Protein AF-X0S8J5-F1 (afdb_monomer)

Nearest PDB structures (foldseek):
  3bwl-assembly2_D  TM=7.853E-01  e=7.896E-09  Haloarcula marismortui ATCC 43049
  3bwl-assembly2_C  TM=7.963E-01  e=1.050E-08  Haloarcula marismortui ATCC 43049
  2r78-assembly1_A  TM=8.422E-01  e=8.681E-08  Geobacter sulfurreducens PCA
  3mjq-assembly1_B  TM=8.431E-01  e=4.292E-07  Desulfitobacterium hafniense Y51
  7vnh-assembly1_A  TM=8.519E-01  e=2.122E-06  Drosophila melanogaster

Sequence (336 aa):
AIEEVKGISKQLHKINMLIIEDNQTVLGSSLDLPKEKLTFPKLTKGKSDIITREFRGDPVRIDYQYFPFWNWHIVSFISEKAYMAPIQLAKKIVYSGTFGVLIFVLFTLFLVFNFFVNLPLKRVIRATEGVAEGKFSKVDVRRKDEIGQLVHSFNSMVDSLNKKNVEVTNLIEAIRVSEAQYRGIFDSATDSFLIFDFDGNIVEVNPQACKMYGYPYEELLKLSGKEIVDPDYHHLFEQFKRDVQTTGEFHAESVNVRKDGATFNTEVKGNKFDYKGKPHLLAVIRDTTDRKRAEEEKEKLQAQLQRAQKMEVIGTLAGGVAHDLNNILSGLVSYP

Structure (mmCIF, N/CA/C/O backbone):
data_AF-X0S8J5-F1
#
_entry.id   AF-X0S8J5-F1
#
loop_
_atom_site.group_PDB
_atom_site.id
_atom_site.type_symbol
_atom_site.label_atom_id
_atom_site.label_alt_id
_atom_site.label_comp_id
_atom_site.label_asym_id
_atom_site.label_entity_id
_atom_site.label_seq_id
_atom_site.pdbx_PDB_ins_code
_atom_site.Cartn_x
_atom_site.Cartn_y
_atom_site.Cartn_z
_atom_site.occupancy
_atom_site.B_iso_or_equiv
_atom_site.auth_seq_id
_atom_site.auth_comp_id
_atom_site.auth_asym_id
_atom_site.auth_atom_id
_atom_site.pdbx_PDB_model_num
ATOM 1 N N . ALA A 1 1 ? 55.960 19.546 -95.229 1.00 73.81 1 ALA A N 1
ATOM 2 C CA . ALA A 1 1 ? 55.922 20.593 -94.185 1.00 73.81 1 ALA A CA 1
ATOM 3 C C . ALA A 1 1 ? 54.497 21.083 -93.879 1.00 73.81 1 ALA A C 1
ATOM 5 O O . ALA A 1 1 ? 53.863 20.472 -93.033 1.00 73.81 1 ALA A O 1
ATOM 6 N N . ILE A 1 2 ? 53.944 22.114 -94.547 1.00 77.44 2 ILE A N 1
ATOM 7 C CA . ILE A 1 2 ? 52.600 22.659 -94.210 1.00 77.44 2 ILE A CA 1
ATOM 8 C C . ILE A 1 2 ? 51.500 21.584 -94.277 1.00 77.44 2 ILE A C 1
ATOM 10 O O . ILE A 1 2 ? 50.723 21.444 -93.336 1.00 77.44 2 ILE A O 1
ATOM 14 N N . GLU A 1 3 ? 51.456 20.790 -95.351 1.00 78.81 3 GLU A N 1
ATOM 15 C CA . GLU A 1 3 ? 50.465 19.711 -95.506 1.00 78.81 3 GLU A CA 1
ATOM 16 C C . GLU A 1 3 ? 50.652 18.561 -94.501 1.00 78.81 3 GLU A C 1
ATOM 18 O O . GLU A 1 3 ? 49.672 17.978 -94.048 1.00 78.81 3 GLU A O 1
ATOM 23 N N . GLU A 1 4 ? 51.884 18.277 -94.069 1.00 79.06 4 GLU A N 1
ATOM 24 C CA . GLU A 1 4 ? 52.148 17.274 -93.023 1.00 79.06 4 GLU A CA 1
ATOM 25 C C . GLU A 1 4 ? 51.672 17.762 -91.652 1.00 79.06 4 GLU A C 1
ATOM 27 O O . GLU A 1 4 ? 51.009 17.018 -90.936 1.00 79.06 4 GLU A O 1
ATOM 32 N N . VAL A 1 5 ? 51.926 19.031 -91.307 1.00 73.94 5 VAL A N 1
ATOM 33 C CA . VAL A 1 5 ? 51.420 19.650 -90.068 1.00 73.94 5 VAL A CA 1
ATOM 34 C C . VAL A 1 5 ? 49.885 19.688 -90.069 1.00 73.94 5 VAL A C 1
ATOM 36 O O . VAL A 1 5 ? 49.258 19.357 -89.061 1.00 73.94 5 VAL A O 1
ATOM 39 N N . LYS A 1 6 ? 49.253 19.999 -91.212 1.00 71.38 6 LYS A N 1
ATOM 40 C CA . LYS A 1 6 ? 47.793 19.873 -91.377 1.00 71.38 6 LYS A CA 1
ATOM 41 C C . LYS A 1 6 ? 47.321 18.423 -91.214 1.00 71.38 6 LYS A C 1
ATOM 43 O O . LYS A 1 6 ? 46.288 18.191 -90.587 1.00 71.38 6 LYS A O 1
ATOM 48 N N . GLY A 1 7 ? 48.063 17.455 -91.753 1.00 76.00 7 GLY A N 1
ATOM 49 C CA . GLY A 1 7 ? 47.795 16.022 -91.606 1.00 76.00 7 GLY A CA 1
ATOM 50 C C . GLY A 1 7 ? 47.819 15.562 -90.147 1.00 76.00 7 GLY A C 1
ATOM 51 O O . GLY A 1 7 ? 46.896 14.875 -89.714 1.00 76.00 7 GLY A O 1
ATOM 52 N N . ILE A 1 8 ? 48.806 16.016 -89.368 1.00 78.00 8 ILE A N 1
ATOM 53 C CA . ILE A 1 8 ? 48.912 15.748 -87.924 1.00 78.00 8 ILE A CA 1
ATOM 54 C C . ILE A 1 8 ? 47.721 16.352 -87.171 1.00 78.00 8 ILE A C 1
ATOM 56 O O . ILE A 1 8 ? 47.107 15.683 -86.342 1.00 78.00 8 ILE A O 1
ATOM 60 N N . SER A 1 9 ? 47.325 17.587 -87.490 1.00 68.88 9 SER A N 1
ATOM 61 C CA . SER A 1 9 ? 46.173 18.209 -86.829 1.00 68.88 9 SER A CA 1
ATOM 62 C C . SER A 1 9 ? 44.857 17.474 -87.104 1.00 68.88 9 SER A C 1
ATOM 64 O O . SER A 1 9 ? 44.010 17.419 -86.218 1.00 68.88 9 SER A O 1
ATOM 66 N N . LYS A 1 10 ? 44.686 16.863 -88.286 1.00 71.88 10 LYS A N 1
ATOM 67 C CA . LYS A 1 10 ? 43.503 16.037 -88.597 1.00 71.88 10 LYS A CA 1
ATOM 68 C C . LYS A 1 10 ? 43.422 14.763 -87.751 1.00 71.88 10 LYS A C 1
ATOM 70 O O . LYS A 1 10 ? 42.321 14.268 -87.523 1.00 71.88 10 LYS A O 1
ATOM 75 N N . GLN A 1 11 ? 44.556 14.245 -87.275 1.00 77.19 11 GLN A N 1
ATOM 76 C CA . GLN A 1 11 ? 44.599 13.093 -86.365 1.00 77.19 11 GLN A CA 1
ATOM 77 C C . GLN A 1 11 ? 44.241 13.479 -84.917 1.00 77.19 11 GLN A C 1
ATOM 79 O O . GLN A 1 11 ? 43.854 12.623 -84.123 1.00 77.19 11 GLN A O 1
ATOM 84 N N . LEU A 1 12 ? 44.327 14.766 -84.561 1.00 78.12 12 LEU A N 1
ATOM 85 C CA . LEU A 1 12 ? 44.072 15.278 -83.214 1.00 78.12 12 LEU A CA 1
ATOM 86 C C . LEU A 1 12 ? 42.693 15.952 -83.126 1.00 78.12 12 LEU A C 1
ATOM 88 O O . LEU A 1 12 ? 42.569 17.170 -83.156 1.00 78.12 12 LEU A O 1
ATOM 92 N N . HIS A 1 13 ? 41.638 15.158 -82.929 1.00 70.31 13 HIS A N 1
ATOM 93 C CA . HIS A 1 13 ? 40.227 15.587 -82.999 1.00 70.31 13 HIS A CA 1
ATOM 94 C C . HIS A 1 13 ? 39.784 16.758 -82.092 1.00 70.31 13 HIS A C 1
ATOM 96 O O . HIS A 1 13 ? 38.680 17.271 -82.265 1.00 70.31 13 HIS A O 1
ATOM 102 N N . LYS A 1 14 ? 40.584 17.160 -81.096 1.00 78.25 14 LYS A N 1
ATOM 103 C CA . LYS A 1 14 ? 40.253 1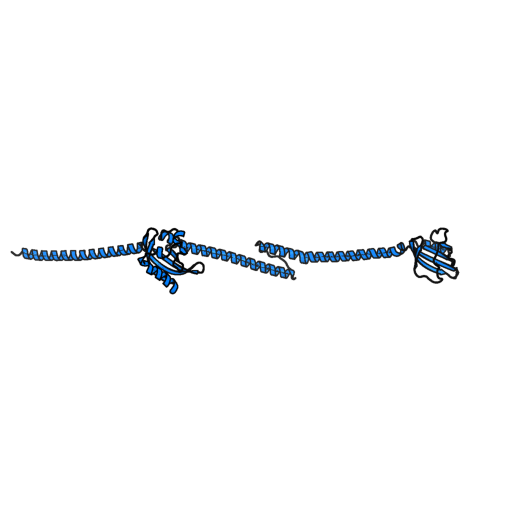8.246 -80.150 1.00 78.25 14 LYS A CA 1
ATOM 104 C C . LYS A 1 14 ? 41.281 19.380 -80.124 1.00 78.25 14 LYS A C 1
ATOM 106 O O . LYS A 1 14 ? 41.067 20.348 -79.399 1.00 78.25 14 LYS A O 1
ATOM 111 N N . ILE A 1 15 ? 42.379 19.253 -80.872 1.00 82.75 15 ILE A N 1
ATOM 112 C CA . ILE A 1 15 ? 43.461 20.240 -80.913 1.00 82.75 15 ILE A CA 1
ATOM 113 C C . ILE A 1 15 ? 43.523 20.796 -82.326 1.00 82.75 15 ILE A C 1
ATOM 115 O O . ILE A 1 15 ? 43.823 20.081 -83.279 1.00 82.75 15 ILE A O 1
ATOM 119 N N . ASN A 1 16 ? 43.268 22.090 -82.440 1.00 83.38 16 ASN A N 1
ATOM 120 C CA . ASN A 1 16 ? 43.393 22.801 -83.697 1.00 83.38 16 ASN A CA 1
ATOM 121 C C . ASN A 1 16 ? 44.798 23.388 -83.799 1.00 83.38 16 ASN A C 1
ATOM 123 O O . ASN A 1 16 ? 45.323 23.923 -82.826 1.00 83.38 16 ASN A O 1
ATOM 127 N N . MET A 1 17 ? 45.399 23.305 -84.979 1.00 84.31 17 MET A N 1
ATOM 128 C CA . MET A 1 17 ? 46.687 23.913 -85.294 1.00 84.31 17 MET A CA 1
ATOM 129 C C . MET A 1 17 ? 46.569 25.027 -86.340 1.00 84.31 17 MET A C 1
ATOM 131 O O . MET A 1 17 ? 45.741 24.962 -87.257 1.00 84.31 17 MET A O 1
ATOM 135 N N . LEU A 1 18 ? 47.436 26.026 -86.200 1.00 83.06 18 LEU A N 1
ATOM 136 C CA . LEU A 1 18 ? 47.674 27.139 -87.114 1.00 83.06 18 LEU A CA 1
ATOM 137 C C . LEU A 1 18 ? 49.175 27.261 -87.367 1.00 83.06 18 LEU A C 1
ATOM 139 O O . LEU A 1 18 ? 49.975 27.107 -86.449 1.00 83.06 18 LEU A O 1
ATOM 143 N N . ILE A 1 19 ? 49.547 27.577 -88.600 1.00 83.88 19 ILE A N 1
ATOM 144 C CA . ILE A 1 19 ? 50.908 27.954 -88.979 1.00 83.88 19 ILE A CA 1
ATOM 145 C C . ILE A 1 19 ? 50.860 29.424 -89.368 1.00 83.88 19 ILE A C 1
ATOM 147 O O . ILE A 1 19 ? 50.084 29.798 -90.251 1.00 83.88 19 ILE A O 1
ATOM 151 N N . ILE A 1 20 ? 51.654 30.246 -88.694 1.00 83.19 20 ILE A N 1
ATOM 152 C CA . ILE A 1 20 ? 51.638 31.703 -88.824 1.00 83.19 20 ILE A CA 1
ATOM 153 C C . ILE A 1 20 ? 53.073 32.191 -89.061 1.00 83.19 20 ILE A C 1
ATOM 155 O O . ILE A 1 20 ? 54.001 31.634 -88.490 1.00 83.19 20 ILE A O 1
ATOM 159 N N . GLU A 1 21 ? 53.280 33.207 -89.891 1.00 81.38 21 GLU A N 1
ATOM 160 C CA . GLU A 1 21 ? 54.574 33.904 -90.001 1.00 81.38 21 GLU A CA 1
ATOM 161 C C . GLU A 1 21 ? 54.730 35.015 -88.949 1.00 81.38 21 GLU A C 1
ATOM 163 O O . GLU A 1 21 ? 53.753 35.489 -88.371 1.00 81.38 21 GLU A O 1
ATOM 168 N N . ASP A 1 22 ? 55.954 35.523 -88.766 1.00 75.00 22 ASP A N 1
ATOM 169 C CA . ASP A 1 22 ? 56.257 36.687 -87.908 1.00 75.00 22 ASP A CA 1
ATOM 170 C C . ASP A 1 22 ? 55.370 37.922 -88.189 1.00 75.00 22 ASP A C 1
ATOM 172 O O . ASP A 1 22 ? 55.093 38.720 -87.292 1.00 75.00 22 ASP A O 1
ATOM 176 N N . ASN A 1 23 ? 54.920 38.089 -89.437 1.00 70.44 23 ASN A N 1
ATOM 177 C CA . ASN A 1 23 ? 54.024 39.168 -89.873 1.00 70.44 23 ASN A CA 1
ATOM 178 C C . ASN A 1 23 ? 52.532 38.888 -89.566 1.00 70.44 23 ASN A C 1
ATOM 180 O O . ASN A 1 23 ? 51.668 39.639 -90.015 1.00 70.44 23 ASN A O 1
ATOM 184 N N . GLN A 1 24 ? 52.239 37.817 -88.819 1.00 70.75 24 GLN A N 1
ATOM 185 C CA . GLN A 1 24 ? 50.907 37.326 -88.451 1.00 70.75 24 GLN A CA 1
ATOM 186 C C . GLN A 1 24 ? 50.050 36.797 -89.613 1.00 70.75 24 GLN A C 1
ATOM 188 O O . GLN A 1 24 ? 48.841 36.609 -89.464 1.00 70.75 24 GLN A O 1
ATOM 193 N N . THR A 1 25 ? 50.661 36.505 -90.761 1.00 76.56 25 THR A N 1
ATOM 194 C CA . THR A 1 25 ? 49.971 35.872 -91.890 1.00 76.56 25 THR A CA 1
ATOM 195 C C . THR A 1 25 ? 49.781 34.386 -91.617 1.00 76.56 25 THR A C 1
ATOM 197 O O . THR A 1 25 ? 50.740 33.675 -91.321 1.00 76.56 25 THR A O 1
ATOM 200 N N . VAL A 1 26 ? 48.544 33.900 -91.731 1.00 78.31 26 VAL A N 1
ATOM 201 C CA . VAL A 1 26 ? 48.234 32.472 -91.585 1.00 78.31 26 VAL A CA 1
ATOM 202 C C . VAL A 1 26 ? 48.597 31.744 -92.877 1.00 78.31 26 VAL A C 1
ATOM 204 O O . VAL A 1 26 ? 47.967 31.952 -93.911 1.00 78.31 26 VAL A O 1
ATOM 207 N N . LEU A 1 27 ? 49.592 30.863 -92.807 1.00 78.69 27 LEU A N 1
ATOM 208 C CA . LEU A 1 27 ? 50.036 30.018 -93.920 1.00 78.69 27 LEU A CA 1
ATOM 209 C C . LEU A 1 27 ? 49.228 28.722 -94.036 1.00 78.69 27 LEU A C 1
ATOM 211 O O . LEU A 1 27 ? 49.112 28.130 -95.109 1.00 78.69 27 LEU A O 1
ATOM 215 N N . GLY A 1 28 ? 48.671 28.251 -92.921 1.00 77.25 28 GLY A N 1
ATOM 216 C CA . GLY A 1 28 ? 47.877 27.033 -92.889 1.00 77.25 28 GLY A CA 1
ATOM 217 C C . GLY A 1 28 ? 47.065 26.915 -91.611 1.00 77.25 28 GLY A C 1
ATOM 218 O O . GLY A 1 28 ? 47.517 27.300 -90.537 1.00 77.25 28 GLY A O 1
ATOM 219 N N . SER A 1 29 ? 45.863 26.359 -91.729 1.00 77.31 29 SER A N 1
ATOM 220 C CA . SER A 1 29 ? 45.001 26.054 -90.594 1.00 77.31 29 SER A CA 1
ATOM 221 C C . SER A 1 29 ? 44.408 24.663 -90.729 1.00 77.31 29 SER A C 1
ATOM 223 O O . SER A 1 29 ? 44.176 24.166 -91.830 1.00 77.31 29 SER A O 1
ATOM 225 N N . SER A 1 30 ? 44.178 24.052 -89.578 1.00 73.94 30 SER A N 1
ATOM 226 C CA . SER A 1 30 ? 43.353 22.857 -89.413 1.00 73.94 30 SER A CA 1
ATOM 227 C C . SER A 1 30 ? 41.851 23.148 -89.407 1.00 73.94 30 SER A C 1
ATOM 229 O O . SER A 1 30 ? 41.054 22.233 -89.593 1.00 73.94 30 SER A O 1
ATOM 231 N N . LEU A 1 31 ? 41.471 24.413 -89.216 1.00 72.38 31 LEU A N 1
ATOM 232 C CA . LEU A 1 31 ? 40.098 24.893 -89.265 1.00 72.38 31 LEU A CA 1
ATOM 233 C C . LEU A 1 31 ? 39.853 25.641 -90.570 1.00 72.38 31 LEU A C 1
ATOM 235 O O . LEU A 1 31 ? 40.762 26.245 -91.138 1.00 72.38 31 LEU A O 1
ATOM 239 N N . ASP A 1 32 ? 38.596 25.670 -90.994 1.00 68.38 32 ASP A N 1
ATOM 240 C CA . ASP A 1 32 ? 38.181 26.558 -92.070 1.00 68.38 32 ASP A CA 1
ATOM 241 C C . ASP A 1 32 ? 38.085 27.994 -91.526 1.00 68.38 32 ASP A C 1
ATOM 243 O O . ASP A 1 32 ? 37.272 28.304 -90.639 1.00 68.38 32 ASP A O 1
ATOM 247 N N . LEU A 1 33 ? 39.003 28.856 -91.966 1.00 67.81 33 LEU A N 1
ATOM 248 C CA . LEU A 1 33 ? 39.119 30.238 -91.506 1.00 67.81 33 LEU A CA 1
ATOM 249 C C . LEU A 1 33 ? 38.495 31.192 -92.535 1.00 67.81 33 LEU A C 1
ATOM 251 O O . LEU A 1 33 ? 38.794 31.069 -93.722 1.00 67.81 33 LEU A O 1
ATOM 255 N N . PRO A 1 34 ? 37.676 32.176 -92.113 1.00 61.12 34 PRO A N 1
ATOM 256 C CA . PRO A 1 34 ? 37.200 33.214 -93.020 1.00 61.12 34 PRO A CA 1
ATOM 257 C C . PRO A 1 34 ? 38.384 34.025 -93.569 1.00 61.12 34 PRO A C 1
ATOM 259 O O . PRO A 1 34 ? 39.408 34.165 -92.905 1.00 61.12 34 PRO A O 1
ATOM 262 N N . LYS A 1 35 ? 38.232 34.601 -94.769 1.00 55.22 35 LYS A N 1
ATOM 263 C CA . LYS A 1 35 ? 39.271 35.403 -95.456 1.00 55.22 35 LYS A CA 1
ATOM 264 C C . LYS A 1 35 ? 39.624 36.732 -94.756 1.00 55.22 35 LYS A C 1
ATOM 266 O O . LYS A 1 35 ? 40.452 37.483 -95.265 1.00 55.22 35 LYS A O 1
ATOM 271 N N . GLU A 1 36 ? 38.992 37.047 -93.629 1.00 56.88 36 GLU A N 1
ATOM 272 C CA . GLU A 1 36 ? 39.284 38.239 -92.831 1.00 56.88 36 GLU A CA 1
ATOM 273 C C . GLU A 1 36 ? 40.581 38.069 -92.026 1.00 56.88 36 GLU A C 1
ATOM 275 O O . GLU A 1 36 ? 40.934 36.967 -91.601 1.00 56.88 36 GLU A O 1
ATOM 280 N N . LYS A 1 37 ? 41.306 39.174 -91.804 1.00 57.28 37 LYS A N 1
ATOM 281 C CA . LYS A 1 37 ? 42.528 39.180 -90.987 1.00 57.28 37 LYS A CA 1
ATOM 282 C C . LYS A 1 37 ? 42.186 38.795 -89.548 1.00 57.28 37 LYS A C 1
ATOM 284 O O . LYS A 1 37 ? 41.660 39.603 -88.791 1.00 57.28 37 LYS A O 1
ATOM 289 N N . LEU A 1 38 ? 42.521 37.567 -89.167 1.00 62.34 38 LEU A N 1
ATOM 290 C CA . LEU A 1 38 ? 42.527 37.146 -87.772 1.00 62.34 38 LEU A CA 1
ATOM 291 C C . LEU A 1 38 ? 43.610 37.925 -87.027 1.00 62.34 38 LEU A C 1
ATOM 293 O O . LEU A 1 38 ? 44.791 37.838 -87.357 1.00 62.34 38 LEU A O 1
ATOM 297 N N . THR A 1 39 ? 43.206 38.692 -86.022 1.00 59.03 39 THR A N 1
ATOM 298 C CA . THR A 1 39 ? 44.142 39.431 -85.177 1.00 59.03 39 THR A CA 1
ATOM 299 C C . THR A 1 39 ? 44.719 38.482 -84.134 1.00 59.03 39 THR A C 1
ATOM 301 O O . THR A 1 39 ? 44.027 38.086 -83.196 1.00 59.03 39 THR A O 1
ATOM 304 N N . PHE A 1 40 ? 45.989 38.111 -84.288 1.00 62.97 40 PHE A N 1
ATOM 305 C CA . PHE A 1 40 ? 46.707 37.327 -83.285 1.00 62.97 40 PHE A CA 1
ATOM 306 C C . PHE A 1 40 ? 47.513 38.249 -82.360 1.00 62.97 40 PHE A C 1
ATOM 308 O O . PHE A 1 40 ? 48.016 39.287 -82.798 1.00 62.97 40 PHE A O 1
ATOM 315 N N . PRO A 1 41 ? 47.682 37.905 -81.073 1.00 63.97 41 PRO A N 1
ATOM 316 C CA . PRO A 1 41 ? 48.658 38.586 -80.232 1.00 63.97 41 PRO A CA 1
ATOM 317 C C . PRO A 1 41 ? 50.073 38.390 -80.797 1.00 63.97 41 PRO A C 1
ATOM 319 O O . PRO A 1 41 ? 50.365 37.389 -81.453 1.00 63.97 41 PRO A O 1
ATOM 322 N N . LYS A 1 42 ? 50.969 39.353 -80.558 1.00 69.50 42 LYS A N 1
ATOM 323 C CA . LYS A 1 42 ? 52.361 39.264 -81.020 1.00 69.50 42 LYS A CA 1
ATOM 324 C C . LYS A 1 42 ? 53.052 38.080 -80.336 1.00 69.50 42 LYS A C 1
ATOM 326 O O . LYS A 1 42 ? 53.238 38.097 -79.121 1.00 69.50 42 LYS A O 1
ATOM 331 N N . LEU A 1 43 ? 53.409 37.063 -81.117 1.00 75.94 43 LEU A N 1
ATOM 332 C CA . LEU A 1 43 ? 54.065 35.856 -80.624 1.00 75.94 43 LEU A CA 1
ATOM 333 C C . LEU A 1 43 ? 55.556 36.135 -80.421 1.00 75.94 43 LEU A C 1
ATOM 335 O O . LEU A 1 43 ? 56.220 36.733 -81.268 1.00 75.94 43 LEU A O 1
ATOM 339 N N . THR A 1 44 ? 56.091 35.722 -79.279 1.00 78.50 44 THR A N 1
ATOM 340 C CA . THR A 1 44 ? 57.535 35.789 -79.023 1.00 78.50 44 THR A CA 1
ATOM 341 C C . THR A 1 44 ? 58.267 34.697 -79.811 1.00 78.50 44 THR A C 1
ATOM 343 O O . THR A 1 44 ? 57.672 33.704 -80.226 1.00 78.50 44 THR A O 1
ATOM 346 N N . LYS A 1 45 ? 59.578 34.851 -80.028 1.00 79.38 45 LYS A N 1
ATOM 347 C CA . LYS A 1 45 ? 60.408 33.852 -80.735 1.00 79.38 45 LYS A CA 1
ATOM 348 C C . LYS A 1 45 ? 60.883 32.688 -79.842 1.00 79.38 45 LYS A C 1
ATOM 350 O O . LYS A 1 45 ? 61.767 31.935 -80.235 1.00 79.38 45 LYS A O 1
ATOM 355 N N . GLY A 1 46 ? 60.326 32.563 -78.634 1.00 73.12 46 GLY A N 1
ATOM 356 C CA . GLY A 1 46 ? 60.599 31.477 -77.684 1.00 73.12 46 GLY A CA 1
ATOM 357 C C . GLY A 1 46 ? 59.506 30.399 -77.682 1.00 73.12 46 GLY A C 1
ATOM 358 O O . GLY A 1 46 ? 58.621 30.405 -78.536 1.00 73.12 46 GLY A O 1
ATOM 359 N N . LYS A 1 47 ? 59.553 29.483 -76.705 1.00 66.81 47 LYS A N 1
ATOM 360 C CA . LYS A 1 47 ? 58.406 28.624 -76.354 1.00 66.81 47 LYS A CA 1
ATOM 361 C C . LYS A 1 47 ? 57.435 29.413 -75.477 1.00 66.81 47 LYS A C 1
ATOM 363 O O . LYS A 1 47 ? 57.891 30.183 -74.631 1.00 66.81 47 LYS A O 1
ATOM 368 N N . SER A 1 48 ? 56.134 29.243 -75.684 1.00 68.31 48 SER A N 1
ATOM 369 C CA . SER A 1 48 ? 55.121 29.872 -74.833 1.00 68.31 48 SER A CA 1
ATOM 370 C C . SER A 1 48 ? 54.738 29.034 -73.624 1.00 68.31 48 SER A C 1
ATOM 372 O O . SER A 1 48 ? 54.885 27.817 -73.638 1.00 68.31 48 SER A O 1
ATOM 374 N N . ASP A 1 49 ? 54.183 29.703 -72.614 1.00 61.25 49 ASP A N 1
ATOM 375 C CA . ASP A 1 49 ? 53.301 29.080 -71.627 1.00 61.25 49 ASP A CA 1
ATOM 376 C C . ASP A 1 49 ? 51.873 28.968 -72.185 1.00 61.25 49 ASP A C 1
ATOM 378 O O . ASP A 1 49 ? 51.512 29.660 -73.136 1.00 61.25 49 ASP A O 1
ATOM 382 N N . ILE A 1 50 ? 51.034 28.131 -71.570 1.00 67.06 50 ILE A N 1
ATOM 383 C CA . ILE A 1 50 ? 49.616 28.004 -71.935 1.00 67.06 50 ILE A CA 1
ATOM 384 C C . ILE A 1 50 ? 48.886 29.318 -71.615 1.00 67.06 50 ILE A C 1
ATOM 386 O O . ILE A 1 50 ? 48.712 29.666 -70.446 1.00 67.06 50 ILE A O 1
ATOM 390 N N . ILE A 1 51 ? 48.398 30.024 -72.638 1.00 68.44 51 ILE A N 1
ATOM 391 C CA . ILE A 1 51 ? 47.668 31.295 -72.482 1.00 68.44 51 ILE A CA 1
ATOM 392 C C . ILE A 1 51 ? 46.172 31.057 -72.724 1.00 68.44 51 ILE A C 1
ATOM 394 O O . ILE A 1 51 ? 45.793 30.433 -73.717 1.00 68.44 51 ILE A O 1
ATOM 398 N N . THR A 1 52 ? 45.305 31.587 -71.855 1.00 65.88 52 THR A N 1
ATOM 399 C CA . THR A 1 52 ? 43.853 31.644 -72.104 1.00 65.88 52 THR A CA 1
ATOM 400 C C . THR A 1 52 ? 43.508 32.901 -72.902 1.00 65.88 52 THR A C 1
ATOM 402 O O . THR A 1 52 ? 43.875 34.009 -72.504 1.00 65.88 52 THR A O 1
ATOM 405 N N . ARG A 1 53 ? 42.805 32.750 -74.029 1.00 71.12 53 ARG A N 1
ATOM 406 C CA . ARG A 1 53 ? 42.362 33.853 -74.904 1.00 71.12 53 ARG A CA 1
ATOM 407 C C . ARG A 1 53 ? 41.011 33.545 -75.527 1.00 71.12 53 ARG A C 1
ATOM 409 O O . ARG A 1 53 ? 40.608 32.395 -75.558 1.00 71.12 53 ARG A O 1
ATOM 416 N N . GLU A 1 54 ? 40.343 34.550 -76.073 1.00 71.12 54 GLU A N 1
ATOM 417 C CA . GLU A 1 54 ? 39.137 34.343 -76.875 1.00 71.12 54 GLU A CA 1
ATOM 418 C C . GLU A 1 54 ? 39.496 34.138 -78.349 1.00 71.12 54 GLU A C 1
ATOM 420 O O . GLU A 1 54 ? 40.236 34.923 -78.942 1.00 71.12 54 GLU A O 1
ATOM 425 N N . PHE A 1 55 ? 38.952 33.083 -78.952 1.00 68.50 55 PHE A N 1
ATOM 426 C CA . PHE A 1 55 ? 39.000 32.833 -80.387 1.00 68.50 55 PHE A CA 1
ATOM 427 C C . PHE A 1 55 ? 37.567 32.630 -80.880 1.00 68.50 55 PHE A C 1
ATOM 429 O O . PHE A 1 55 ? 36.882 31.711 -80.440 1.00 68.50 55 PHE A O 1
ATOM 436 N N . ARG A 1 56 ? 37.096 33.510 -81.778 1.00 68.75 56 ARG A N 1
ATOM 437 C CA . ARG A 1 56 ? 35.690 33.567 -82.238 1.00 68.75 56 ARG A CA 1
ATOM 438 C C . ARG A 1 56 ? 34.661 33.699 -81.097 1.00 68.75 56 ARG A C 1
ATOM 440 O O . ARG A 1 56 ? 33.575 33.141 -81.182 1.00 68.75 56 ARG A O 1
ATOM 447 N N . GLY A 1 57 ? 35.006 34.431 -80.035 1.00 68.38 57 GLY A N 1
ATOM 448 C CA . GLY A 1 57 ? 34.127 34.649 -78.878 1.00 68.38 57 GLY A CA 1
ATOM 449 C C . GLY A 1 57 ? 34.053 33.477 -77.891 1.00 68.38 57 GLY A C 1
ATOM 450 O O . GLY A 1 57 ? 33.411 33.609 -76.856 1.00 68.38 57 GLY A O 1
ATOM 451 N N . ASP A 1 58 ? 34.729 32.357 -78.166 1.00 74.19 58 ASP A N 1
ATOM 452 C CA . ASP A 1 58 ? 34.886 31.261 -77.211 1.00 74.19 58 ASP A CA 1
ATOM 453 C C . ASP A 1 58 ? 36.285 31.304 -76.578 1.00 74.19 58 ASP A C 1
ATOM 455 O O . ASP A 1 58 ? 37.286 31.463 -77.289 1.00 74.19 58 ASP A O 1
ATOM 459 N N . PRO A 1 59 ? 36.408 31.114 -75.255 1.00 81.06 59 PRO A N 1
ATOM 460 C CA . PRO A 1 59 ? 37.709 31.007 -74.627 1.00 81.06 59 PRO A CA 1
ATOM 461 C C . PRO A 1 59 ? 38.404 29.705 -75.052 1.00 81.06 59 PRO A C 1
ATOM 463 O O . PRO A 1 59 ? 37.836 28.607 -75.034 1.00 81.06 59 PRO A O 1
ATOM 466 N N . VAL A 1 60 ? 39.667 29.834 -75.437 1.00 83.19 60 VAL A N 1
ATOM 467 C CA . VAL A 1 60 ? 40.570 28.773 -75.872 1.00 83.19 60 VAL A CA 1
ATOM 468 C C . VAL A 1 60 ? 41.867 28.848 -75.073 1.00 83.19 60 VAL A C 1
ATOM 470 O O . VAL A 1 60 ? 42.309 29.918 -74.649 1.00 83.19 60 VAL A O 1
ATOM 473 N N . ARG A 1 61 ? 42.503 27.695 -74.887 1.00 84.25 61 ARG A N 1
ATOM 474 C CA . ARG A 1 61 ? 43.879 27.604 -74.403 1.00 84.25 61 ARG A CA 1
ATOM 475 C C . ARG A 1 61 ? 44.806 27.397 -75.580 1.00 84.25 61 ARG A C 1
ATOM 477 O O . ARG A 1 61 ? 44.543 26.524 -76.403 1.00 84.25 61 ARG A O 1
ATOM 484 N N . ILE A 1 62 ? 45.854 28.206 -75.637 1.00 82.00 62 ILE A N 1
ATOM 485 C CA . ILE A 1 62 ? 46.784 28.284 -76.760 1.00 82.00 62 ILE A CA 1
ATOM 486 C C . ILE A 1 62 ? 48.194 27.948 -76.272 1.00 82.00 62 ILE A C 1
ATOM 488 O O . ILE A 1 62 ? 48.598 28.429 -75.214 1.00 82.00 62 ILE A O 1
ATOM 492 N N . ASP A 1 63 ? 48.929 27.172 -77.065 1.00 85.12 63 ASP A N 1
ATOM 493 C CA . ASP A 1 63 ? 50.364 26.921 -76.916 1.00 85.12 63 ASP A CA 1
ATOM 494 C C . ASP A 1 63 ? 51.046 26.968 -78.291 1.00 85.12 63 ASP A C 1
ATOM 496 O O . ASP A 1 63 ? 50.484 26.490 -79.279 1.00 85.12 63 ASP A O 1
ATOM 500 N N . TYR A 1 64 ? 52.230 27.564 -78.387 1.00 85.94 64 TYR A N 1
ATOM 501 C CA . TYR A 1 64 ? 52.924 27.802 -79.644 1.00 85.94 64 TYR A CA 1
ATOM 502 C C . TYR A 1 64 ? 54.444 27.641 -79.556 1.00 85.94 64 TYR A C 1
ATOM 504 O O . TYR A 1 64 ? 55.083 27.845 -78.523 1.00 85.94 64 TYR A O 1
ATOM 512 N N . GLN A 1 65 ? 55.047 27.336 -80.706 1.00 86.31 65 GLN A N 1
ATOM 513 C CA . GLN A 1 65 ? 56.494 27.235 -80.857 1.00 86.31 65 GLN A CA 1
ATOM 514 C C . GLN A 1 65 ? 56.975 27.913 -82.142 1.00 86.31 65 GLN A C 1
ATOM 516 O O . GLN A 1 65 ? 56.403 27.720 -83.216 1.00 86.31 65 GLN A O 1
ATOM 521 N N . TYR A 1 66 ? 58.053 28.689 -82.018 1.00 86.38 66 TYR A N 1
ATOM 522 C CA . TYR A 1 66 ? 58.736 29.324 -83.142 1.00 86.38 66 TYR A CA 1
ATOM 523 C C . TYR A 1 66 ? 59.785 28.398 -83.779 1.00 86.38 66 TYR A C 1
ATOM 525 O O . TYR A 1 66 ? 60.550 27.726 -83.084 1.00 86.38 66 TYR A O 1
ATOM 533 N N . PHE A 1 67 ? 59.843 28.407 -85.109 1.00 85.88 67 PHE A N 1
ATOM 534 C CA . PHE A 1 67 ? 60.748 27.629 -85.949 1.00 85.88 67 PHE A CA 1
ATOM 535 C C . PHE A 1 67 ? 61.602 28.585 -86.795 1.00 85.88 67 PHE A C 1
ATOM 537 O O . PHE A 1 67 ? 61.153 29.045 -87.850 1.00 85.88 67 PHE A O 1
ATOM 544 N N . PRO A 1 68 ? 62.846 28.878 -86.365 1.00 83.75 68 PRO A N 1
ATOM 545 C CA . PRO A 1 68 ? 63.689 29.897 -86.991 1.00 83.75 68 PRO A CA 1
ATOM 546 C C . PRO A 1 68 ? 63.994 29.648 -88.470 1.00 83.75 68 PRO A C 1
ATOM 548 O O . PRO A 1 68 ? 64.085 30.602 -89.232 1.00 83.75 68 PRO A O 1
ATOM 551 N N . PHE A 1 69 ? 64.131 28.380 -88.876 1.00 86.69 69 PHE A N 1
ATOM 552 C CA . PHE A 1 69 ? 64.507 28.006 -90.244 1.00 86.69 69 PHE A CA 1
ATOM 553 C C . PHE A 1 69 ? 63.452 28.407 -91.288 1.00 86.69 69 PHE A C 1
ATOM 555 O O . PHE A 1 69 ? 63.807 28.782 -92.400 1.00 86.69 69 PHE A O 1
ATOM 562 N N . TRP A 1 70 ? 62.167 28.367 -90.925 1.00 84.06 70 TRP A N 1
ATOM 563 C CA . TRP A 1 70 ? 61.065 28.762 -91.810 1.00 84.06 70 TRP A CA 1
ATOM 564 C C . TRP A 1 70 ? 60.448 30.118 -91.455 1.00 84.06 70 TRP A C 1
ATOM 566 O O . TRP A 1 70 ? 59.580 30.595 -92.177 1.00 84.06 70 TRP A O 1
ATOM 576 N N . ASN A 1 71 ? 60.884 30.739 -90.354 1.00 85.56 71 ASN A N 1
ATOM 577 C CA . ASN A 1 71 ? 60.250 31.922 -89.769 1.00 85.56 71 ASN A CA 1
ATOM 578 C C . ASN A 1 71 ? 58.759 31.703 -89.427 1.00 85.56 71 ASN A C 1
ATOM 580 O O . ASN A 1 71 ? 57.920 32.580 -89.640 1.00 85.56 71 ASN A O 1
ATOM 584 N N . TRP A 1 72 ? 58.429 30.503 -88.935 1.00 88.38 72 TRP A N 1
ATOM 585 C CA . TRP A 1 72 ? 57.057 30.087 -88.625 1.00 88.38 72 TRP A CA 1
ATOM 586 C C . TRP A 1 72 ? 56.818 29.989 -87.124 1.00 88.38 72 TRP A C 1
ATOM 588 O O . TRP A 1 72 ? 57.662 29.497 -86.379 1.00 88.38 72 TRP A O 1
ATOM 598 N N . HIS A 1 73 ? 55.607 30.317 -86.705 1.00 85.06 73 HIS A N 1
ATOM 599 C CA . HIS A 1 73 ? 55.011 29.890 -85.451 1.00 85.06 73 HIS A CA 1
ATOM 600 C C . HIS A 1 73 ? 53.988 28.800 -85.735 1.00 85.06 73 HIS A C 1
ATOM 602 O O . HIS A 1 73 ? 53.032 29.011 -86.482 1.00 85.06 73 HIS A O 1
ATOM 608 N N . ILE A 1 74 ? 54.167 27.640 -85.110 1.00 85.69 74 ILE A N 1
ATOM 609 C CA . ILE A 1 74 ? 53.119 26.622 -85.051 1.00 85.69 74 I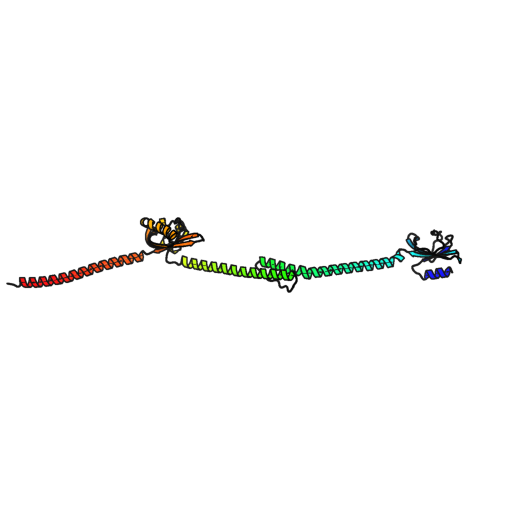LE A CA 1
ATOM 610 C C . ILE A 1 74 ? 52.359 26.851 -83.751 1.00 85.69 74 ILE A C 1
ATOM 612 O O . ILE A 1 74 ? 52.937 26.758 -82.671 1.00 85.69 74 ILE A O 1
ATOM 616 N N . VAL A 1 75 ? 51.077 27.179 -83.869 1.00 85.06 75 VAL A N 1
ATOM 617 C CA . VAL A 1 75 ? 50.171 27.484 -82.762 1.00 85.06 75 VAL A CA 1
ATOM 618 C C . VAL A 1 75 ? 49.149 26.364 -82.655 1.00 85.06 75 VAL A C 1
ATOM 620 O O . VAL A 1 75 ? 48.416 26.097 -83.602 1.00 85.06 75 VAL A O 1
ATOM 623 N N . SER A 1 76 ? 49.074 25.725 -81.498 1.00 85.69 76 SER A N 1
ATOM 624 C CA . SER A 1 76 ? 48.044 24.756 -81.142 1.00 85.69 76 SER A CA 1
ATOM 625 C C . SER A 1 76 ? 47.050 25.382 -80.170 1.00 85.69 76 SER A C 1
ATOM 627 O O . SER A 1 76 ? 47.428 26.162 -79.297 1.00 85.69 76 SER A O 1
ATOM 629 N N . PHE A 1 77 ? 45.768 25.070 -80.315 1.00 83.94 77 PHE A N 1
ATOM 630 C CA . PHE A 1 77 ? 44.755 25.541 -79.385 1.00 83.94 77 PHE A CA 1
ATOM 631 C C . PHE A 1 77 ? 43.589 24.572 -79.227 1.00 83.94 77 PHE A C 1
ATOM 633 O O . PHE A 1 77 ? 43.220 23.829 -80.137 1.00 83.94 77 PHE A O 1
ATOM 640 N N . ILE A 1 78 ? 42.991 24.607 -78.042 1.00 86.81 78 ILE A N 1
ATOM 641 C CA . ILE A 1 78 ? 41.861 23.773 -77.635 1.00 86.81 78 ILE A CA 1
ATOM 642 C C . ILE A 1 78 ? 40.814 24.649 -76.946 1.00 86.81 78 ILE A C 1
ATOM 644 O O . ILE A 1 78 ? 41.165 25.567 -76.205 1.00 86.81 78 ILE A O 1
ATOM 648 N N . SER A 1 79 ? 39.522 24.389 -77.175 1.00 84.06 79 SER A N 1
ATOM 649 C CA . SER A 1 79 ? 38.465 25.127 -76.466 1.00 84.06 79 SER A CA 1
ATOM 650 C C . SER A 1 79 ? 38.570 24.909 -74.960 1.00 84.06 79 SER A C 1
ATOM 652 O O . SER A 1 79 ? 38.820 23.793 -74.499 1.00 84.06 79 SER A O 1
ATOM 654 N N . GLU A 1 80 ? 38.352 25.960 -74.173 1.00 83.31 80 GLU A N 1
ATOM 655 C CA . GLU A 1 80 ? 38.428 25.866 -72.716 1.00 83.31 80 GLU A CA 1
ATOM 656 C C . GLU A 1 80 ? 37.408 24.854 -72.175 1.00 83.31 80 GLU A C 1
ATOM 658 O O . GLU A 1 80 ? 37.728 24.078 -71.278 1.00 83.31 80 GLU A O 1
ATOM 663 N N . LYS A 1 81 ? 36.221 24.764 -72.792 1.00 84.25 81 LYS A N 1
ATOM 664 C CA . LYS A 1 81 ? 35.219 23.729 -72.486 1.00 84.25 81 LYS A CA 1
ATOM 665 C C . LYS A 1 81 ? 35.779 22.316 -72.691 1.00 84.25 81 LYS A C 1
ATOM 667 O O . LYS A 1 81 ? 35.626 21.478 -71.806 1.00 84.25 81 LYS A O 1
ATOM 672 N N . ALA A 1 82 ? 36.445 22.042 -73.817 1.00 84.38 82 ALA A N 1
ATOM 673 C CA . ALA A 1 82 ? 37.028 20.725 -74.088 1.00 84.38 82 ALA A CA 1
ATOM 674 C C . ALA A 1 82 ? 38.236 20.419 -73.190 1.00 84.38 82 ALA A C 1
ATOM 676 O O . ALA A 1 82 ? 38.390 19.276 -72.761 1.00 84.38 82 ALA A O 1
ATOM 677 N N . TYR A 1 83 ? 39.049 21.430 -72.876 1.00 85.12 83 TYR A N 1
ATOM 678 C CA . TYR A 1 83 ? 40.174 21.318 -71.948 1.00 85.12 83 TYR A CA 1
ATOM 679 C C . TYR A 1 83 ? 39.707 21.030 -70.512 1.00 85.12 83 TYR A C 1
ATOM 681 O O . TYR A 1 83 ? 40.269 20.178 -69.829 1.00 85.12 83 TYR A O 1
ATOM 689 N N . MET A 1 84 ? 38.650 21.710 -70.054 1.00 85.25 84 MET A N 1
ATOM 690 C CA . MET A 1 84 ? 38.112 21.570 -68.697 1.00 85.25 84 MET A CA 1
ATOM 691 C C . MET A 1 84 ? 37.164 20.378 -68.534 1.00 85.25 84 MET A C 1
ATOM 693 O O . MET A 1 84 ? 36.939 19.952 -67.402 1.00 85.25 84 MET A O 1
ATOM 697 N N . ALA A 1 85 ? 36.608 19.818 -69.613 1.00 87.12 85 ALA A N 1
ATOM 698 C CA . ALA A 1 85 ? 35.630 18.729 -69.542 1.00 87.12 85 ALA A CA 1
ATOM 699 C C . ALA A 1 85 ? 36.094 17.514 -68.701 1.00 87.12 85 ALA A C 1
ATOM 701 O O . ALA A 1 85 ? 35.321 17.079 -67.843 1.00 87.12 85 ALA A O 1
ATOM 702 N N . PRO A 1 86 ? 37.334 16.993 -68.838 1.00 87.81 86 PRO A N 1
ATOM 703 C CA . PRO A 1 86 ? 37.823 15.904 -67.987 1.00 87.81 86 PRO A CA 1
ATOM 704 C C . PRO A 1 86 ? 37.911 16.299 -66.507 1.00 87.81 86 PRO A C 1
ATOM 706 O O . PRO A 1 86 ? 37.544 15.516 -65.634 1.00 87.81 86 PRO A O 1
ATOM 709 N N . ILE A 1 87 ? 38.335 17.534 -66.218 1.00 88.25 87 ILE A N 1
ATOM 710 C CA . ILE A 1 87 ? 38.437 18.063 -64.850 1.00 88.25 87 ILE A CA 1
ATOM 711 C C . ILE A 1 87 ? 37.043 18.205 -64.233 1.00 88.25 87 ILE A C 1
ATOM 713 O O . ILE A 1 87 ? 36.836 17.850 -63.075 1.00 88.25 87 ILE A O 1
ATOM 717 N N . GLN A 1 88 ? 36.068 18.701 -64.996 1.00 87.38 88 GLN A N 1
ATOM 718 C CA . GLN A 1 88 ? 34.684 18.818 -64.538 1.00 87.38 88 GLN A CA 1
ATOM 719 C C . GLN A 1 88 ? 34.049 17.448 -64.278 1.00 87.38 88 GLN A C 1
ATOM 721 O O . GLN A 1 88 ? 33.349 17.289 -63.277 1.00 87.38 88 GLN A O 1
ATOM 726 N N . LEU A 1 89 ? 34.313 16.453 -65.132 1.00 88.56 89 LEU A N 1
ATOM 727 C CA . LEU A 1 89 ? 33.861 15.078 -64.914 1.00 88.56 89 LEU A CA 1
ATOM 728 C C . LEU A 1 89 ? 34.483 14.486 -63.641 1.00 88.56 89 LEU A C 1
ATOM 730 O O . LEU A 1 89 ? 33.754 13.975 -62.793 1.00 88.56 89 LEU A O 1
ATOM 734 N N . ALA A 1 90 ? 35.800 14.631 -63.466 1.00 89.44 90 ALA A N 1
ATOM 735 C CA . ALA A 1 90 ? 36.499 14.189 -62.261 1.00 89.44 90 ALA A CA 1
ATOM 736 C C . ALA A 1 90 ? 35.931 14.859 -60.998 1.00 89.44 90 ALA A C 1
ATOM 738 O O . ALA A 1 90 ? 35.635 14.174 -60.022 1.00 89.44 90 ALA A O 1
ATOM 739 N N . LYS A 1 91 ? 35.681 16.177 -61.035 1.00 90.12 91 LYS A N 1
ATOM 740 C CA . LYS A 1 91 ? 35.035 16.908 -59.932 1.00 90.12 91 LYS A CA 1
ATOM 741 C C . LYS A 1 91 ? 33.662 16.334 -59.589 1.00 90.12 91 LYS A C 1
ATOM 743 O O . LYS A 1 91 ? 33.393 16.102 -58.416 1.00 90.12 91 LYS A O 1
ATOM 748 N N . LYS A 1 92 ? 32.799 16.081 -60.582 1.00 90.06 92 LYS A N 1
ATOM 749 C CA . LYS A 1 92 ? 31.466 15.495 -60.346 1.00 90.06 92 LYS A CA 1
ATOM 750 C C . LYS A 1 92 ? 31.558 14.129 -59.667 1.00 90.06 92 LYS A C 1
ATOM 752 O O . LYS A 1 92 ? 30.846 13.901 -58.694 1.00 90.06 92 LYS A O 1
ATOM 757 N N . ILE A 1 93 ? 32.456 13.261 -60.137 1.00 89.88 93 ILE A N 1
ATOM 758 C CA . ILE A 1 93 ? 32.678 11.937 -59.538 1.00 89.88 93 ILE A CA 1
ATOM 759 C C . ILE A 1 93 ? 33.122 12.090 -58.082 1.00 89.88 93 ILE A C 1
ATOM 761 O O . ILE A 1 93 ? 32.482 11.525 -57.198 1.00 89.88 93 ILE A O 1
ATOM 765 N N . VAL A 1 94 ? 34.142 12.913 -57.818 1.00 91.31 94 VAL A N 1
ATOM 766 C CA . VAL A 1 94 ? 34.660 13.137 -56.460 1.00 91.31 94 VAL A CA 1
ATOM 767 C C . VAL A 1 94 ? 33.574 13.684 -55.532 1.00 91.31 94 VAL A C 1
ATOM 769 O O . VAL A 1 94 ? 33.364 13.113 -54.468 1.00 91.31 94 VAL A O 1
ATOM 772 N N . TYR A 1 95 ? 32.837 14.726 -55.934 1.00 92.19 95 TYR A N 1
ATOM 773 C CA . TYR A 1 95 ? 31.772 15.300 -55.101 1.00 92.19 95 TYR A CA 1
ATOM 774 C C . TYR A 1 95 ? 30.616 14.325 -54.850 1.00 92.19 95 TYR A C 1
ATOM 776 O O . TYR A 1 95 ? 30.115 14.243 -53.732 1.00 92.19 95 TYR A O 1
ATOM 784 N N . SER A 1 96 ? 30.191 13.569 -55.866 1.00 89.50 96 SER A N 1
ATOM 785 C CA . SER A 1 96 ? 29.137 12.562 -55.687 1.00 89.50 96 SER A CA 1
ATOM 786 C C . SER A 1 96 ? 29.582 11.426 -54.761 1.00 89.50 96 SER A C 1
ATOM 788 O O . SER A 1 96 ? 28.809 10.990 -53.910 1.00 89.50 96 SER A O 1
ATOM 790 N N . GLY A 1 97 ? 30.846 11.003 -54.864 1.00 88.94 97 GLY A N 1
ATOM 791 C CA . GLY A 1 97 ? 31.431 9.984 -54.002 1.00 88.94 97 GLY A CA 1
ATOM 792 C C . GLY A 1 97 ? 31.542 10.448 -52.551 1.00 88.94 97 GLY A C 1
ATOM 793 O O . GLY A 1 97 ? 31.103 9.737 -51.651 1.00 88.94 97 GLY A O 1
ATOM 794 N N . THR A 1 98 ? 32.060 11.657 -52.306 1.00 91.06 98 THR A N 1
ATOM 795 C CA . THR A 1 98 ? 32.175 12.196 -50.940 1.00 91.06 98 THR A CA 1
ATOM 796 C C . THR A 1 98 ? 30.812 12.403 -50.291 1.00 91.06 98 THR A C 1
ATOM 798 O O . THR A 1 98 ? 30.633 12.055 -49.124 1.00 91.06 98 THR A O 1
ATOM 801 N N . PHE A 1 99 ? 29.827 12.898 -51.044 1.00 94.88 99 PHE A N 1
ATOM 802 C CA . PHE A 1 99 ? 28.460 13.049 -50.551 1.00 94.88 99 PHE A CA 1
ATOM 803 C C . PHE A 1 99 ? 27.804 11.695 -50.246 1.00 94.88 99 PHE A C 1
ATOM 805 O O . PHE A 1 99 ? 27.168 11.540 -49.205 1.00 94.88 99 PHE A O 1
ATOM 812 N N . GLY A 1 100 ? 28.017 10.692 -51.105 1.00 93.75 100 GLY A N 1
ATOM 813 C CA . GLY A 1 100 ? 27.541 9.328 -50.876 1.00 93.75 100 GLY A CA 1
ATOM 814 C C . GLY A 1 100 ? 28.114 8.711 -49.597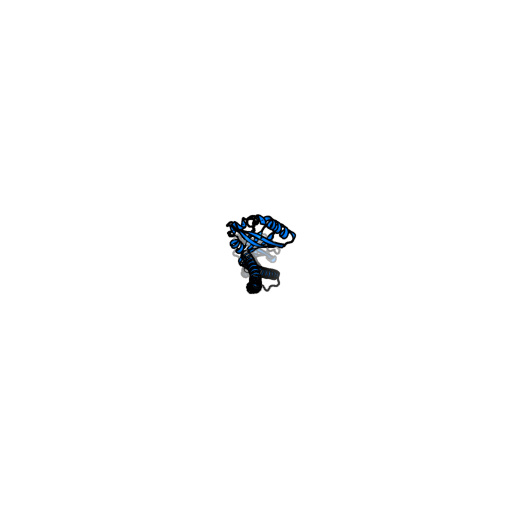 1.00 93.75 100 GLY A C 1
ATOM 815 O O . GLY A 1 100 ? 27.362 8.163 -48.791 1.00 93.75 100 GLY A O 1
ATOM 816 N N . VAL A 1 101 ? 29.422 8.863 -49.363 1.00 95.69 101 VAL A N 1
ATOM 817 C CA . VAL A 1 101 ? 30.074 8.394 -48.128 1.00 95.69 101 VAL A CA 1
ATOM 818 C C . VAL A 1 101 ? 29.515 9.117 -46.903 1.00 95.69 101 VAL A C 1
ATOM 820 O O . VAL A 1 101 ? 29.195 8.467 -45.911 1.00 95.69 101 VAL A O 1
ATOM 823 N N . LEU A 1 102 ? 29.337 10.440 -46.972 1.00 95.62 102 LEU A N 1
ATOM 824 C CA . LEU A 1 102 ? 28.769 11.216 -45.869 1.00 95.62 102 LEU A CA 1
ATOM 825 C C . LEU A 1 102 ? 27.351 10.744 -45.513 1.00 95.62 102 LEU A C 1
ATOM 827 O O . LEU A 1 102 ? 27.067 10.508 -44.340 1.00 95.62 102 LEU A O 1
ATOM 831 N N . ILE A 1 103 ? 26.478 10.554 -46.510 1.00 96.50 103 ILE A N 1
ATOM 832 C CA . ILE A 1 103 ? 25.121 10.031 -46.291 1.00 96.50 103 ILE A CA 1
ATOM 833 C C . ILE A 1 103 ? 25.173 8.644 -45.658 1.00 96.50 103 ILE A C 1
ATOM 835 O O . ILE A 1 103 ? 24.435 8.380 -44.712 1.00 96.50 103 ILE A O 1
ATOM 839 N N . PHE A 1 104 ? 26.045 7.763 -46.146 1.00 96.88 104 PHE A N 1
ATOM 840 C CA . PHE A 1 104 ? 26.174 6.414 -45.605 1.00 96.88 104 PHE A CA 1
ATOM 841 C C . PHE A 1 104 ? 26.617 6.424 -44.133 1.00 96.88 104 PHE A C 1
ATOM 843 O O . PHE A 1 104 ? 26.042 5.718 -43.301 1.00 96.88 104 PHE A O 1
ATOM 850 N N . VAL A 1 105 ? 27.581 7.275 -43.773 1.00 97.06 105 VAL A N 1
ATOM 851 C CA . VAL A 1 105 ? 28.022 7.441 -42.379 1.00 97.06 105 VAL A CA 1
ATOM 852 C C . VAL A 1 105 ? 26.893 8.000 -41.510 1.00 97.06 105 VAL A C 1
ATOM 854 O O . VAL A 1 105 ? 26.623 7.470 -40.436 1.00 97.06 105 VAL A O 1
ATOM 857 N N .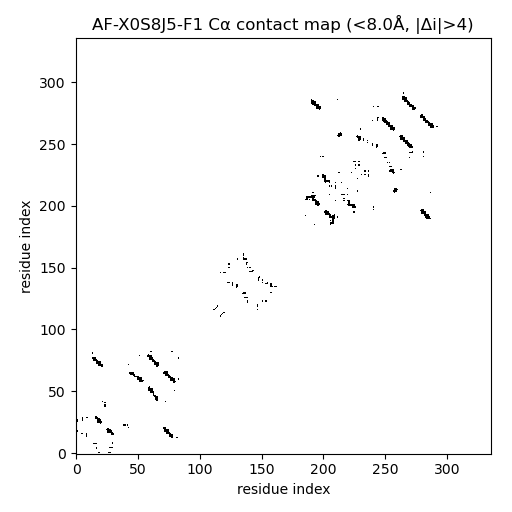 LEU A 1 106 ? 26.170 9.019 -41.977 1.00 97.12 106 LEU A N 1
ATOM 858 C CA . LEU A 1 106 ? 25.033 9.572 -41.233 1.00 97.12 106 LEU A CA 1
ATOM 859 C C . LEU A 1 106 ? 23.905 8.548 -41.055 1.00 97.12 106 LEU A C 1
ATOM 861 O O . LEU A 1 106 ? 23.327 8.448 -39.975 1.00 97.12 106 LEU A O 1
ATOM 865 N N . PHE A 1 107 ? 23.618 7.751 -42.083 1.00 97.12 107 PHE A N 1
ATOM 866 C CA . PHE A 1 107 ? 22.595 6.713 -42.029 1.00 97.12 107 PHE A CA 1
ATOM 867 C C . PHE A 1 107 ? 22.973 5.580 -41.067 1.00 97.12 107 PHE A C 1
ATOM 869 O O . PHE A 1 107 ? 22.143 5.134 -40.276 1.00 97.12 107 PHE A O 1
ATOM 876 N N . THR A 1 108 ? 24.234 5.146 -41.077 1.00 96.56 108 THR A N 1
ATOM 877 C CA . THR A 1 108 ? 24.726 4.131 -40.132 1.00 96.56 108 THR A CA 1
ATOM 878 C C . THR A 1 108 ? 24.717 4.651 -38.694 1.00 96.56 108 THR A C 1
ATOM 880 O O . THR A 1 108 ? 24.220 3.951 -37.812 1.00 96.56 108 THR A O 1
ATOM 883 N N . LEU A 1 109 ? 25.146 5.896 -38.449 1.00 96.50 109 LEU A N 1
ATOM 884 C CA . LEU A 1 109 ? 25.027 6.542 -37.136 1.00 96.50 109 LEU A CA 1
ATOM 885 C C . LEU A 1 109 ? 23.570 6.637 -36.671 1.00 96.50 109 LEU A C 1
ATOM 887 O O . LEU A 1 109 ? 23.276 6.335 -35.515 1.00 96.50 109 LEU A O 1
ATOM 891 N N . PHE A 1 110 ? 22.646 6.994 -37.567 1.00 96.38 110 PHE A N 1
ATOM 892 C CA . PHE A 1 110 ? 21.218 7.032 -37.262 1.00 96.38 110 PHE A CA 1
ATOM 893 C C . PHE A 1 110 ? 20.673 5.650 -36.881 1.00 96.38 110 PHE A C 1
ATOM 895 O O . PHE A 1 110 ? 19.960 5.529 -35.884 1.00 96.38 110 PHE A O 1
ATOM 902 N N . LEU A 1 111 ? 21.029 4.595 -37.624 1.00 95.56 111 LEU A N 1
ATOM 903 C CA . LEU A 1 111 ? 20.625 3.223 -37.303 1.00 95.56 111 LEU A CA 1
ATOM 904 C C . LEU A 1 111 ? 21.170 2.771 -35.948 1.00 95.56 111 LEU A C 1
ATOM 906 O O . LEU A 1 111 ? 20.421 2.203 -35.149 1.00 95.56 111 LEU A O 1
ATOM 910 N N . VAL A 1 112 ? 22.444 3.060 -35.670 1.00 92.94 112 VAL A N 1
ATOM 911 C CA . VAL A 1 112 ? 23.071 2.743 -34.383 1.00 92.94 112 VAL A CA 1
ATOM 912 C C . VAL A 1 112 ? 22.349 3.478 -33.255 1.00 92.94 112 VAL A C 1
ATOM 914 O O . VAL A 1 112 ? 21.895 2.844 -32.307 1.00 92.94 112 VAL A O 1
ATOM 917 N N . PHE A 1 113 ? 22.147 4.789 -33.373 1.00 91.88 113 PHE A N 1
ATOM 918 C CA . PHE A 1 113 ? 21.436 5.566 -32.358 1.00 91.88 113 PHE A CA 1
ATOM 919 C C . PHE A 1 113 ? 20.004 5.053 -32.140 1.00 91.88 113 PHE A C 1
ATOM 921 O O . PHE A 1 113 ? 19.565 4.836 -31.007 1.00 91.88 113 PHE A O 1
ATOM 928 N N . ASN A 1 114 ? 19.272 4.786 -33.221 1.00 91.94 114 ASN A N 1
ATOM 929 C CA . ASN A 1 114 ? 17.887 4.351 -33.128 1.00 91.94 114 ASN A CA 1
ATOM 930 C C . ASN A 1 114 ? 17.745 2.962 -32.479 1.00 91.94 114 ASN A C 1
ATOM 932 O O . ASN A 1 114 ? 16.876 2.762 -31.626 1.00 91.94 114 ASN A O 1
ATOM 936 N N . PHE A 1 115 ? 18.601 2.006 -32.850 1.00 88.38 115 PHE A N 1
ATOM 937 C CA . PHE A 1 115 ? 18.517 0.639 -32.340 1.00 88.38 115 PHE A CA 1
ATOM 938 C C . PHE A 1 115 ? 19.128 0.486 -30.945 1.00 88.38 115 PHE A C 1
ATOM 940 O O . PHE A 1 115 ? 18.559 -0.190 -30.085 1.00 88.38 115 PHE A O 1
ATOM 947 N N . PHE A 1 116 ? 20.263 1.140 -30.694 1.00 84.69 116 PHE A N 1
ATOM 948 C CA . PHE A 1 116 ? 21.005 0.973 -29.449 1.00 84.69 116 PHE A CA 1
ATOM 949 C C . PHE A 1 116 ? 20.596 1.953 -28.348 1.00 84.69 116 PHE A C 1
ATOM 951 O O . PHE A 1 116 ? 20.830 1.619 -27.188 1.00 84.69 116 PHE A O 1
ATOM 958 N N . VAL A 1 117 ? 19.958 3.087 -28.660 1.00 87.75 117 VAL A N 1
ATOM 959 C CA . VAL A 1 117 ? 19.555 4.094 -27.658 1.00 87.75 117 VAL A CA 1
ATOM 960 C C . VAL A 1 117 ? 18.035 4.273 -27.613 1.00 87.75 117 VAL A C 1
ATOM 962 O O . VAL A 1 117 ? 17.416 3.999 -26.583 1.00 87.75 117 VAL A O 1
ATOM 965 N N . ASN A 1 118 ? 17.402 4.663 -28.727 1.00 89.56 118 ASN A N 1
ATOM 966 C CA . ASN A 1 118 ? 15.980 5.045 -28.724 1.00 89.56 118 ASN A CA 1
ATOM 967 C C . ASN A 1 118 ? 15.029 3.887 -28.388 1.00 89.56 118 ASN A C 1
ATOM 969 O O . ASN A 1 118 ? 14.100 4.058 -27.594 1.00 89.56 118 ASN A O 1
ATOM 973 N N . LEU A 1 119 ? 15.214 2.717 -29.012 1.00 88.19 119 LEU A N 1
ATOM 974 C CA . LEU A 1 119 ? 14.318 1.570 -28.820 1.00 88.19 119 LEU A CA 1
ATOM 975 C C . LEU A 1 119 ? 14.267 1.084 -27.357 1.00 88.19 119 LEU A C 1
ATOM 977 O O . LEU A 1 119 ? 13.157 0.954 -26.832 1.00 88.19 119 LEU A O 1
ATOM 981 N N . PRO A 1 120 ? 15.404 0.832 -26.675 1.00 86.38 120 PRO A N 1
ATOM 982 C CA . PRO A 1 120 ? 15.412 0.475 -25.256 1.00 86.38 120 PRO A CA 1
ATOM 983 C C . PRO A 1 120 ? 14.771 1.539 -24.364 1.00 86.38 120 PRO A C 1
ATOM 985 O O . PRO A 1 120 ? 13.941 1.203 -23.520 1.00 86.38 120 PRO A O 1
ATOM 988 N N . LEU A 1 121 ? 15.087 2.819 -24.588 1.00 88.50 121 LEU A N 1
ATOM 989 C CA . LEU A 1 121 ? 14.568 3.911 -23.765 1.00 88.50 121 LEU A CA 1
ATOM 990 C C . LEU A 1 121 ? 13.036 3.995 -23.844 1.00 88.50 121 LEU A C 1
ATOM 992 O O . LEU A 1 121 ? 12.360 4.065 -22.821 1.00 88.50 121 LEU A O 1
ATOM 996 N N . LYS A 1 122 ? 12.464 3.851 -25.048 1.00 89.69 122 LYS A N 1
ATOM 997 C CA . LYS A 1 122 ? 11.004 3.777 -25.243 1.00 89.69 122 LYS A CA 1
ATOM 998 C C . LYS A 1 122 ? 10.346 2.572 -24.564 1.00 89.69 122 LYS A C 1
ATOM 1000 O O . LYS A 1 122 ? 9.137 2.596 -24.339 1.00 89.69 122 LYS A O 1
ATOM 1005 N N . ARG A 1 123 ? 11.074 1.481 -24.300 1.00 88.12 123 ARG A N 1
ATOM 1006 C CA . ARG A 1 123 ? 10.531 0.337 -23.542 1.00 88.12 123 ARG A CA 1
ATOM 1007 C C . ARG A 1 123 ? 10.471 0.653 -22.052 1.00 88.12 123 ARG A C 1
ATOM 1009 O O . ARG A 1 123 ? 9.450 0.371 -21.440 1.00 88.12 123 ARG A O 1
ATOM 1016 N N . VAL A 1 124 ? 11.517 1.276 -21.506 1.00 88.75 124 VAL A N 1
ATOM 1017 C CA . VAL A 1 124 ? 11.550 1.698 -20.096 1.00 88.75 124 VAL A CA 1
ATOM 1018 C C . VAL A 1 124 ? 10.480 2.748 -19.816 1.00 88.75 124 VAL A C 1
ATOM 1020 O O . VAL A 1 124 ? 9.734 2.582 -18.863 1.00 88.75 124 VAL A O 1
ATOM 1023 N N . ILE A 1 125 ? 10.324 3.754 -20.684 1.00 89.06 125 ILE A N 1
ATOM 1024 C CA . ILE A 1 125 ? 9.287 4.791 -20.525 1.00 89.06 125 ILE A CA 1
ATOM 1025 C C . ILE A 1 125 ? 7.879 4.171 -20.483 1.00 89.06 125 ILE A C 1
ATOM 1027 O O . ILE A 1 125 ? 7.102 4.432 -19.567 1.00 89.06 125 ILE A O 1
ATOM 1031 N N . ARG A 1 126 ? 7.562 3.263 -21.412 1.00 88.44 126 ARG A N 1
ATOM 1032 C CA . ARG A 1 126 ? 6.265 2.565 -21.394 1.00 88.44 126 ARG A CA 1
ATOM 1033 C C . ARG A 1 126 ? 6.074 1.698 -20.151 1.00 88.44 126 ARG A C 1
ATOM 1035 O O . ARG A 1 126 ? 4.966 1.595 -19.638 1.00 88.44 126 ARG A O 1
ATOM 1042 N N . ALA A 1 127 ? 7.140 1.074 -19.653 1.00 89.00 127 ALA A N 1
ATOM 1043 C CA . ALA A 1 127 ? 7.070 0.319 -18.407 1.00 89.00 127 ALA A CA 1
ATOM 1044 C C . ALA A 1 127 ? 6.848 1.239 -17.197 1.00 89.00 127 ALA A C 1
ATOM 1046 O O . ALA A 1 127 ? 6.064 0.892 -16.320 1.00 89.00 127 ALA A O 1
ATOM 1047 N N . THR A 1 128 ? 7.468 2.426 -17.164 1.00 88.38 128 THR A N 1
ATOM 1048 C CA . THR A 1 128 ? 7.229 3.419 -16.104 1.00 88.38 128 THR A CA 1
ATOM 1049 C C . THR A 1 128 ? 5.789 3.933 -16.103 1.00 88.38 128 THR A C 1
ATOM 1051 O O . THR A 1 128 ? 5.196 4.043 -15.034 1.00 88.38 128 THR A O 1
ATOM 1054 N N . GLU A 1 129 ? 5.196 4.176 -17.276 1.00 88.69 129 GLU A N 1
ATOM 1055 C CA . GLU A 1 129 ? 3.771 4.528 -17.402 1.00 88.69 129 GLU A CA 1
ATOM 1056 C C . GLU A 1 129 ? 2.880 3.393 -16.875 1.00 88.69 129 GLU A C 1
ATOM 1058 O O . GLU A 1 129 ? 1.974 3.630 -16.081 1.00 88.69 129 GLU A O 1
ATOM 1063 N N . GLY A 1 130 ? 3.206 2.141 -17.216 1.00 87.69 130 GLY A N 1
ATOM 1064 C CA . GLY A 1 130 ? 2.512 0.968 -16.684 1.00 87.69 130 GLY A CA 1
ATOM 1065 C C . GLY A 1 130 ? 2.565 0.870 -15.155 1.00 87.69 130 GLY A C 1
ATOM 1066 O O . GLY A 1 130 ? 1.558 0.534 -14.536 1.00 87.69 130 GLY A O 1
ATOM 1067 N N . VAL A 1 131 ? 3.695 1.213 -14.527 1.00 89.19 131 VAL A N 1
ATOM 1068 C CA . VAL A 1 131 ? 3.822 1.233 -13.058 1.00 89.19 131 VAL A CA 1
ATOM 1069 C C . VAL A 1 131 ? 2.879 2.262 -12.431 1.00 89.19 131 VAL A C 1
ATOM 1071 O O . VAL A 1 131 ? 2.275 1.968 -11.400 1.00 89.19 131 VAL A O 1
ATOM 1074 N N . ALA A 1 132 ? 2.703 3.432 -13.054 1.00 82.69 132 ALA A N 1
ATOM 1075 C CA . ALA A 1 132 ? 1.748 4.438 -12.586 1.00 82.69 132 ALA A CA 1
ATOM 1076 C C . ALA A 1 132 ? 0.289 3.945 -12.664 1.00 82.69 132 ALA A C 1
ATOM 1078 O O . ALA A 1 132 ? -0.529 4.307 -11.824 1.00 82.69 132 ALA A O 1
ATOM 1079 N N . GLU A 1 133 ? -0.022 3.062 -13.616 1.00 88.44 133 GLU A N 1
ATOM 1080 C CA . GLU A 1 133 ? -1.316 2.370 -13.726 1.00 88.44 133 GLU A CA 1
ATOM 1081 C C . GLU A 1 133 ? -1.442 1.135 -12.806 1.00 88.44 133 GLU A C 1
ATOM 1083 O O . GLU A 1 133 ? -2.427 0.401 -12.887 1.00 88.44 133 GLU A O 1
ATOM 1088 N N . GLY A 1 134 ? -0.445 0.850 -11.960 1.00 84.88 134 GLY A N 1
ATOM 1089 C CA . GLY A 1 134 ? -0.425 -0.322 -11.076 1.00 84.88 134 GLY A CA 1
ATOM 1090 C C . GLY A 1 134 ? 0.068 -1.625 -11.724 1.00 84.88 134 GLY A C 1
ATOM 1091 O O . GLY A 1 134 ? 0.004 -2.684 -11.100 1.00 84.88 134 GLY A O 1
ATOM 1092 N N . LYS A 1 135 ? 0.591 -1.587 -12.957 1.00 87.69 135 LYS A N 1
ATOM 1093 C CA . LYS A 1 135 ? 1.197 -2.745 -13.638 1.00 87.69 135 LYS A CA 1
ATOM 1094 C C . LYS A 1 135 ? 2.702 -2.798 -13.365 1.00 87.69 135 LYS A C 1
ATOM 1096 O O . LYS A 1 135 ? 3.502 -2.154 -14.041 1.00 87.69 135 LYS A O 1
ATOM 1101 N N . PHE A 1 136 ? 3.115 -3.638 -12.421 1.00 86.62 136 PHE A N 1
ATOM 1102 C CA . PHE A 1 136 ? 4.522 -3.811 -12.027 1.00 86.62 136 PHE A CA 1
ATOM 1103 C C . PHE A 1 136 ? 5.279 -4.791 -12.940 1.00 86.62 136 PHE A C 1
ATOM 1105 O O . PHE A 1 136 ? 5.745 -5.844 -12.509 1.00 86.62 136 PHE A O 1
ATOM 1112 N N . SER A 1 137 ? 5.380 -4.467 -14.232 1.00 86.38 137 SER A N 1
ATOM 1113 C CA . SER A 1 137 ? 6.076 -5.309 -15.216 1.00 86.38 137 SER A CA 1
ATOM 1114 C C . SER A 1 137 ? 7.544 -4.919 -15.375 1.00 86.38 137 SER A C 1
ATOM 1116 O O . SER A 1 137 ? 7.873 -3.754 -15.592 1.00 86.38 137 SER A O 1
ATOM 1118 N N . LYS A 1 138 ? 8.433 -5.915 -15.321 1.00 87.62 138 LYS A N 1
ATOM 1119 C CA . LYS A 1 138 ? 9.867 -5.733 -15.578 1.00 87.62 138 LYS A CA 1
ATOM 1120 C C . LYS A 1 138 ? 10.153 -5.577 -17.064 1.00 87.62 138 LYS A C 1
ATOM 1122 O O . LYS A 1 138 ? 9.457 -6.138 -17.910 1.00 87.62 138 LYS A O 1
ATOM 1127 N N . VAL A 1 139 ? 11.240 -4.878 -17.371 1.00 89.94 139 VAL A N 1
ATOM 1128 C CA . VAL A 1 139 ? 11.772 -4.792 -18.733 1.00 89.94 139 VAL A CA 1
ATOM 1129 C C . VAL A 1 139 ? 12.938 -5.764 -18.865 1.00 89.94 139 VAL A C 1
ATOM 1131 O O . VAL A 1 139 ? 13.928 -5.650 -18.142 1.00 89.94 139 VAL A O 1
ATOM 1134 N N . ASP A 1 140 ? 12.830 -6.716 -19.791 1.00 84.19 140 ASP A N 1
ATOM 1135 C CA . ASP A 1 140 ? 13.932 -7.623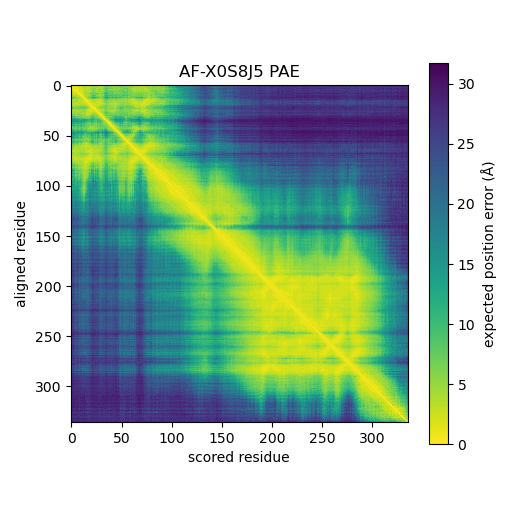 -20.115 1.00 84.19 140 ASP A CA 1
ATOM 1136 C C . ASP A 1 140 ? 14.949 -6.918 -21.021 1.00 84.19 140 ASP A C 1
ATOM 1138 O O . ASP A 1 140 ? 14.648 -6.540 -22.160 1.00 84.19 140 ASP A O 1
ATOM 1142 N N . VAL A 1 141 ? 16.158 -6.718 -20.497 1.00 80.62 141 VAL A N 1
ATOM 1143 C CA . VAL A 1 141 ? 17.300 -6.189 -21.241 1.00 80.62 141 VAL A CA 1
ATOM 1144 C C . VAL A 1 141 ? 18.560 -6.917 -20.787 1.00 80.62 141 VAL A C 1
ATOM 1146 O O . VAL A 1 141 ? 18.993 -6.793 -19.647 1.00 80.62 141 VAL A O 1
ATOM 1149 N N . ARG A 1 142 ? 19.196 -7.640 -21.713 1.00 75.12 142 ARG A N 1
ATOM 1150 C CA . ARG A 1 142 ? 20.508 -8.273 -21.511 1.00 75.12 142 ARG A CA 1
ATOM 1151 C C . ARG A 1 142 ? 21.618 -7.368 -22.045 1.00 75.12 142 ARG A C 1
ATOM 1153 O O . ARG A 1 142 ? 22.231 -7.670 -23.066 1.00 75.12 142 ARG A O 1
ATOM 1160 N N . ARG A 1 143 ? 21.840 -6.224 -21.395 1.00 81.25 143 ARG A N 1
ATOM 1161 C CA . ARG A 1 143 ? 22.922 -5.278 -21.731 1.00 81.25 143 ARG A CA 1
ATOM 1162 C C . ARG A 1 143 ? 23.735 -4.954 -20.485 1.00 81.25 143 ARG A C 1
ATOM 1164 O O . ARG A 1 143 ? 23.198 -4.956 -19.386 1.00 81.25 143 ARG A O 1
ATOM 1171 N N . LYS A 1 144 ? 25.031 -4.698 -20.672 1.00 85.50 144 LYS A N 1
ATOM 1172 C CA . LYS A 1 144 ? 25.985 -4.368 -19.596 1.00 85.50 144 LYS A CA 1
ATOM 1173 C C . LYS A 1 144 ? 26.478 -2.914 -19.653 1.00 85.50 144 LYS A C 1
ATOM 1175 O O . LYS A 1 144 ? 27.451 -2.579 -18.991 1.00 85.50 144 LYS A O 1
ATOM 1180 N N . ASP A 1 145 ? 25.833 -2.086 -20.467 1.00 89.00 145 ASP A N 1
ATOM 1181 C CA . ASP A 1 145 ? 26.100 -0.651 -20.590 1.00 89.00 145 ASP A CA 1
ATOM 1182 C C . ASP A 1 145 ? 25.244 0.163 -19.602 1.00 89.00 145 ASP A C 1
ATOM 1184 O O . ASP A 1 145 ? 24.509 -0.393 -18.782 1.00 89.00 145 ASP A O 1
ATOM 1188 N N . GLU A 1 146 ? 25.327 1.488 -19.680 1.00 89.31 146 GLU A N 1
ATOM 1189 C CA . GLU A 1 146 ? 24.602 2.430 -18.823 1.00 89.31 146 GLU A CA 1
ATOM 1190 C C . GLU A 1 146 ? 23.080 2.267 -18.947 1.00 89.31 146 GLU A C 1
ATOM 1192 O O . GLU A 1 146 ? 22.353 2.380 -17.960 1.00 89.31 146 GLU A O 1
ATOM 1197 N N . ILE A 1 147 ? 22.585 1.936 -20.145 1.00 88.25 147 ILE A N 1
ATOM 1198 C CA . ILE A 1 147 ? 21.163 1.642 -20.370 1.00 88.25 147 ILE A CA 1
ATOM 1199 C C . ILE A 1 147 ? 20.770 0.338 -19.671 1.00 88.25 147 ILE A C 1
ATOM 1201 O O . ILE A 1 147 ? 19.713 0.272 -19.045 1.00 88.25 147 ILE A O 1
ATOM 1205 N N . GLY A 1 148 ? 21.621 -0.688 -19.737 1.00 88.94 148 GLY A N 1
ATOM 1206 C CA . GLY A 1 148 ? 21.450 -1.919 -18.970 1.00 88.94 148 GLY A CA 1
ATOM 1207 C C . GLY A 1 148 ? 21.390 -1.657 -17.464 1.00 88.94 148 GLY A C 1
ATOM 1208 O O . GLY A 1 148 ? 20.470 -2.133 -16.800 1.00 88.94 148 GLY A O 1
ATOM 1209 N N . GLN A 1 149 ? 22.307 -0.844 -16.929 1.00 90.94 149 GLN A N 1
ATOM 1210 C CA . GLN A 1 149 ? 22.296 -0.454 -15.512 1.00 90.94 149 GLN A CA 1
ATOM 1211 C C . GLN A 1 149 ? 21.009 0.285 -15.127 1.00 90.94 149 GLN A C 1
ATOM 1213 O O . GLN A 1 149 ? 20.387 -0.068 -14.127 1.00 90.94 149 GLN A O 1
ATOM 1218 N N . LEU A 1 150 ? 20.555 1.241 -15.946 1.00 90.69 150 LEU A N 1
ATOM 1219 C CA . LEU A 1 150 ? 19.295 1.955 -15.723 1.00 90.69 150 LEU A CA 1
ATOM 1220 C C . LEU A 1 150 ? 18.097 0.996 -15.671 1.00 90.69 150 LEU A C 1
ATOM 1222 O O . LEU A 1 150 ? 17.245 1.114 -14.791 1.00 90.69 150 LEU A O 1
ATOM 1226 N N . VAL A 1 151 ? 18.039 0.025 -16.586 1.00 91.12 151 VAL A N 1
ATOM 1227 C CA . VAL A 1 151 ? 16.983 -0.998 -16.600 1.00 91.12 151 VAL A CA 1
ATOM 1228 C C . VAL A 1 151 ? 17.051 -1.876 -15.353 1.00 91.12 151 VAL A C 1
ATOM 1230 O O . VAL A 1 151 ? 16.013 -2.194 -14.776 1.00 91.12 151 VAL A O 1
ATOM 1233 N N . HIS A 1 152 ? 18.250 -2.246 -14.898 1.00 91.12 152 HIS A N 1
ATOM 1234 C CA . HIS A 1 152 ? 18.418 -2.988 -13.650 1.00 91.12 152 HIS A CA 1
ATOM 1235 C C . HIS A 1 152 ? 17.913 -2.192 -12.442 1.00 91.12 152 HIS A C 1
ATOM 1237 O O . HIS A 1 152 ? 17.133 -2.729 -11.656 1.00 91.12 152 HIS A O 1
ATOM 1243 N N . SER A 1 153 ? 18.285 -0.915 -12.314 1.00 92.06 153 SER A N 1
ATOM 1244 C CA . SER A 1 153 ? 17.780 -0.035 -11.253 1.00 92.06 153 SER A CA 1
ATOM 1245 C C . SER A 1 153 ? 16.258 0.117 -11.310 1.00 92.06 153 SER A C 1
ATOM 1247 O O . SER A 1 153 ? 15.597 0.026 -10.275 1.00 92.06 153 SER A O 1
ATOM 1249 N N . PHE A 1 154 ? 15.691 0.273 -12.511 1.00 92.44 154 PHE A N 1
ATOM 1250 C CA . PHE A 1 154 ? 14.243 0.309 -12.714 1.00 92.44 154 PHE A CA 1
ATOM 1251 C C . PHE A 1 154 ? 13.573 -0.997 -12.262 1.00 92.44 154 PHE A C 1
ATOM 1253 O O . PHE A 1 154 ? 12.630 -0.962 -11.478 1.00 92.44 154 PHE A O 1
ATOM 1260 N N . ASN A 1 155 ? 14.085 -2.157 -12.679 1.00 92.75 155 ASN A N 1
ATOM 1261 C CA . ASN A 1 155 ? 13.527 -3.453 -12.289 1.00 92.75 155 ASN A CA 1
ATOM 1262 C C . ASN A 1 155 ? 13.588 -3.676 -10.765 1.00 92.75 155 ASN A C 1
ATOM 1264 O O . ASN A 1 155 ? 12.624 -4.178 -10.190 1.00 92.75 155 ASN A O 1
ATOM 1268 N N . SER A 1 156 ? 14.668 -3.254 -10.097 1.00 93.44 156 SER A N 1
ATOM 1269 C CA . SER A 1 156 ? 14.785 -3.304 -8.630 1.00 93.44 156 SER A CA 1
ATOM 1270 C C . SER A 1 156 ? 13.786 -2.379 -7.921 1.00 93.44 156 SER A C 1
ATOM 1272 O O . SER A 1 156 ? 13.238 -2.731 -6.871 1.00 93.44 156 SER A O 1
ATOM 1274 N N . MET A 1 157 ? 13.516 -1.199 -8.490 1.00 93.62 157 MET A N 1
ATOM 1275 C CA . MET A 1 157 ? 12.462 -0.303 -8.007 1.00 93.62 157 MET A CA 1
ATOM 1276 C C . MET A 1 157 ? 11.080 -0.949 -8.166 1.00 93.62 157 MET A C 1
ATOM 1278 O O . MET A 1 157 ? 10.297 -0.924 -7.219 1.00 93.62 157 MET A O 1
ATOM 1282 N N . VAL A 1 158 ? 10.795 -1.567 -9.318 1.00 93.75 158 VAL A N 1
ATOM 1283 C CA . VAL A 1 158 ? 9.539 -2.295 -9.568 1.00 93.75 158 VAL A CA 1
ATOM 1284 C C . VAL A 1 158 ? 9.343 -3.421 -8.551 1.00 93.75 158 VAL A C 1
ATOM 1286 O O . VAL A 1 158 ? 8.259 -3.532 -7.982 1.00 93.75 158 VAL A O 1
ATOM 1289 N N . ASP A 1 159 ? 10.386 -4.199 -8.248 1.00 92.94 159 ASP A N 1
ATOM 1290 C CA . ASP A 1 159 ? 10.330 -5.239 -7.210 1.00 92.94 159 ASP A CA 1
ATOM 1291 C C . ASP A 1 159 ? 10.014 -4.664 -5.827 1.00 92.94 159 ASP A C 1
ATOM 1293 O O . ASP A 1 159 ? 9.157 -5.180 -5.106 1.00 92.94 159 ASP A O 1
ATOM 1297 N N . SER A 1 160 ? 10.679 -3.566 -5.465 1.00 93.69 160 SER A N 1
ATOM 1298 C CA . SER A 1 160 ? 10.469 -2.898 -4.178 1.00 93.69 160 SER A CA 1
ATOM 1299 C C . SER A 1 160 ? 9.050 -2.339 -4.049 1.00 93.69 160 SER A C 1
ATOM 1301 O O . SER A 1 160 ? 8.442 -2.439 -2.983 1.00 93.69 160 SER A O 1
ATOM 1303 N N . LEU A 1 161 ? 8.505 -1.774 -5.130 1.00 92.56 161 LEU A N 1
ATOM 1304 C CA . LEU A 1 161 ? 7.134 -1.270 -5.168 1.00 92.56 161 LEU A CA 1
ATOM 1305 C C . LEU A 1 161 ? 6.110 -2.399 -5.088 1.00 92.56 161 LEU A C 1
ATOM 1307 O O . LEU A 1 161 ? 5.180 -2.306 -4.293 1.00 92.56 161 LEU A O 1
ATOM 1311 N N . ASN A 1 162 ? 6.300 -3.476 -5.852 1.00 91.69 162 ASN A N 1
ATOM 1312 C CA . ASN A 1 162 ? 5.400 -4.624 -5.818 1.00 91.69 162 ASN A CA 1
ATOM 1313 C C . ASN A 1 162 ? 5.369 -5.259 -4.418 1.00 91.69 162 ASN A C 1
ATOM 1315 O O . ASN A 1 162 ? 4.298 -5.532 -3.882 1.00 91.69 162 ASN A O 1
ATOM 1319 N N . LYS A 1 163 ? 6.537 -5.401 -3.775 1.00 92.69 163 LYS A N 1
ATOM 1320 C CA . LYS A 1 163 ? 6.636 -5.875 -2.388 1.00 92.69 163 LYS A CA 1
ATOM 1321 C C . LYS A 1 163 ? 5.864 -4.973 -1.419 1.00 92.69 163 LYS A C 1
ATOM 1323 O O . LYS A 1 163 ? 5.079 -5.484 -0.626 1.00 92.69 163 LYS A O 1
ATOM 1328 N N . LYS A 1 164 ? 6.047 -3.649 -1.506 1.00 92.19 164 LYS A N 1
ATOM 1329 C CA . LYS A 1 164 ? 5.304 -2.686 -0.674 1.00 92.19 164 LYS A CA 1
ATOM 1330 C C . LYS A 1 164 ? 3.798 -2.727 -0.930 1.00 92.19 164 LYS A C 1
ATOM 1332 O O . LYS A 1 164 ? 3.035 -2.579 0.012 1.00 92.19 164 LYS A O 1
ATOM 1337 N N . ASN A 1 165 ? 3.359 -2.929 -2.171 1.00 90.69 165 ASN A N 1
ATOM 1338 C CA . ASN A 1 165 ? 1.936 -3.016 -2.504 1.00 90.69 165 ASN A CA 1
ATOM 1339 C C . ASN A 1 165 ? 1.282 -4.245 -1.846 1.00 90.69 165 ASN A C 1
ATOM 1341 O O . ASN A 1 165 ? 0.246 -4.123 -1.191 1.00 90.69 165 ASN A O 1
ATOM 1345 N N . VAL A 1 166 ? 1.940 -5.405 -1.933 1.00 91.81 166 VAL A N 1
ATOM 1346 C CA . VAL A 1 166 ? 1.496 -6.628 -1.244 1.00 91.81 166 VAL A CA 1
ATOM 1347 C C . VAL A 1 166 ? 1.475 -6.426 0.273 1.00 91.81 166 VAL A C 1
ATOM 1349 O O . VAL A 1 166 ? 0.499 -6.783 0.924 1.00 91.81 166 VAL A O 1
ATOM 1352 N N . GLU A 1 167 ? 2.513 -5.808 0.839 1.00 94.31 167 GLU A N 1
ATOM 1353 C CA . GLU A 1 167 ? 2.575 -5.498 2.270 1.00 94.31 167 GLU A CA 1
ATOM 1354 C C . GLU A 1 167 ? 1.426 -4.580 2.709 1.00 94.31 167 GLU A C 1
ATOM 1356 O O . GLU A 1 167 ? 0.699 -4.922 3.636 1.00 94.31 167 GLU A O 1
ATOM 1361 N N . VAL A 1 168 ? 1.191 -3.468 2.006 1.00 93.31 168 VAL A N 1
ATOM 1362 C CA . VAL A 1 168 ? 0.075 -2.548 2.288 1.00 93.31 168 VAL A CA 1
ATOM 1363 C C . VAL A 1 168 ? -1.272 -3.263 2.196 1.00 93.31 168 VAL A C 1
ATOM 1365 O O . VAL A 1 168 ? -2.114 -3.079 3.071 1.00 93.31 168 VAL A O 1
ATOM 1368 N N . THR A 1 169 ? -1.470 -4.105 1.180 1.00 93.31 169 THR A N 1
ATOM 1369 C CA . THR A 1 169 ? -2.707 -4.884 1.019 1.00 93.31 169 THR A CA 1
ATOM 1370 C C . THR A 1 169 ? -2.929 -5.813 2.214 1.00 93.31 169 THR A C 1
ATOM 1372 O O . THR A 1 169 ? -4.013 -5.815 2.797 1.00 93.31 169 THR A O 1
ATOM 1375 N N . ASN A 1 170 ? -1.883 -6.520 2.649 1.00 94.88 170 ASN A N 1
ATOM 1376 C CA . ASN A 1 170 ? -1.944 -7.391 3.822 1.00 94.88 170 ASN A CA 1
ATOM 1377 C C . ASN A 1 170 ? -2.199 -6.603 5.119 1.00 94.88 170 ASN A C 1
ATOM 1379 O O . ASN A 1 170 ? -2.948 -7.072 5.972 1.00 94.88 170 ASN A O 1
ATOM 1383 N N . LEU A 1 171 ? -1.617 -5.406 5.283 1.00 95.56 171 LEU A N 1
ATOM 1384 C CA . LEU A 1 171 ? -1.893 -4.541 6.438 1.00 95.56 171 LEU A CA 1
ATOM 1385 C C . LEU A 1 171 ? -3.353 -4.080 6.459 1.00 95.56 171 LEU A C 1
ATOM 1387 O O . LEU A 1 171 ? -3.979 -4.106 7.516 1.00 95.56 171 LEU A O 1
ATOM 1391 N N . ILE A 1 172 ? -3.903 -3.675 5.311 1.00 95.81 172 ILE A N 1
ATOM 1392 C CA . ILE A 1 172 ? -5.312 -3.272 5.199 1.00 95.81 172 ILE A CA 1
ATOM 1393 C C . ILE A 1 172 ? -6.225 -4.437 5.588 1.00 95.81 172 ILE A C 1
ATOM 1395 O O . ILE A 1 172 ? -7.176 -4.249 6.348 1.00 95.81 172 ILE A O 1
ATOM 1399 N N . GLU A 1 173 ? -5.932 -5.644 5.107 1.00 95.56 173 GLU A N 1
ATOM 1400 C CA . GLU A 1 173 ? -6.698 -6.838 5.458 1.00 95.56 173 GLU A CA 1
ATOM 1401 C C . GLU A 1 173 ? -6.574 -7.183 6.948 1.00 95.56 173 GLU A C 1
ATOM 1403 O O . GLU A 1 173 ? -7.587 -7.423 7.605 1.00 95.56 173 GLU A O 1
ATOM 1408 N N . ALA A 1 174 ? -5.367 -7.119 7.515 1.00 94.44 174 ALA A N 1
ATOM 1409 C CA . ALA A 1 174 ? -5.137 -7.345 8.939 1.00 94.44 174 ALA A CA 1
ATOM 1410 C C . ALA A 1 174 ? -5.897 -6.335 9.816 1.00 94.44 174 ALA A C 1
ATOM 1412 O O . ALA A 1 174 ? -6.533 -6.729 10.795 1.00 94.44 174 ALA A O 1
ATOM 1413 N N . ILE A 1 175 ? -5.894 -5.049 9.441 1.00 94.88 175 ILE A N 1
ATOM 1414 C CA . ILE A 1 175 ? -6.676 -4.004 10.119 1.00 94.88 175 ILE A CA 1
ATOM 1415 C C . ILE A 1 175 ? -8.167 -4.325 10.032 1.00 94.88 175 ILE A C 1
ATOM 1417 O O . ILE A 1 175 ? -8.850 -4.304 11.052 1.00 94.88 175 ILE A O 1
ATOM 1421 N N . ARG A 1 176 ? -8.673 -4.679 8.845 1.00 94.44 176 ARG A N 1
ATOM 1422 C CA . ARG A 1 176 ? -10.088 -5.015 8.645 1.00 94.44 176 ARG A CA 1
ATOM 1423 C C . ARG A 1 176 ? -10.519 -6.214 9.490 1.00 94.44 176 ARG A C 1
ATOM 1425 O O . ARG A 1 176 ? -11.589 -6.185 10.094 1.00 94.44 176 ARG A O 1
ATOM 1432 N N . VAL A 1 177 ? -9.702 -7.264 9.535 1.00 94.38 177 VAL A N 1
ATOM 1433 C CA . VAL A 1 177 ? -9.962 -8.463 10.344 1.00 94.38 177 VAL A CA 1
ATOM 1434 C C . VAL A 1 177 ? -9.936 -8.120 11.833 1.00 94.38 177 VAL A C 1
ATOM 1436 O O . VAL A 1 177 ? -10.836 -8.533 12.563 1.00 94.38 177 VAL A O 1
ATOM 1439 N N . SER A 1 178 ? -8.958 -7.331 12.282 1.00 92.81 178 SER A N 1
ATOM 1440 C CA . SER A 1 178 ? -8.876 -6.881 13.674 1.00 92.81 178 SER A CA 1
ATOM 1441 C C . SER A 1 178 ? -10.062 -5.998 14.067 1.00 92.81 178 SER A C 1
ATOM 1443 O O . SER A 1 178 ? -10.599 -6.165 15.159 1.00 92.81 178 SER A O 1
ATOM 1445 N N . GLU A 1 179 ? -10.500 -5.082 13.197 1.00 91.94 179 GLU A N 1
ATOM 1446 C CA . GLU A 1 179 ? -11.674 -4.238 13.444 1.00 91.94 179 GLU A CA 1
ATOM 1447 C C . GLU A 1 179 ? -12.946 -5.088 13.533 1.00 91.94 179 GLU A C 1
ATOM 1449 O O . GLU A 1 179 ? -13.741 -4.908 14.453 1.00 91.94 179 GLU A O 1
ATOM 1454 N N . ALA A 1 180 ? -13.126 -6.048 12.621 1.00 92.69 180 ALA A N 1
ATOM 1455 C CA . ALA A 1 180 ? -14.275 -6.948 12.639 1.00 92.69 180 ALA A CA 1
ATOM 1456 C C . ALA A 1 180 ? -14.313 -7.813 13.909 1.00 92.69 180 ALA A C 1
ATOM 1458 O O . ALA A 1 180 ? -15.380 -7.983 14.497 1.00 92.69 180 ALA A O 1
ATOM 1459 N N . GLN A 1 181 ? -13.163 -8.323 14.364 1.00 92.06 181 GLN A N 1
ATOM 1460 C CA . GLN A 1 181 ? -13.070 -9.060 15.628 1.00 92.06 181 GLN A CA 1
ATOM 1461 C C . GLN A 1 181 ? -13.388 -8.168 16.830 1.00 92.06 181 GLN A C 1
ATOM 1463 O O . GLN A 1 181 ? -14.185 -8.560 17.681 1.00 92.06 181 GLN A O 1
ATOM 1468 N N . TYR A 1 182 ? -12.818 -6.959 16.883 1.00 89.69 182 TYR A N 1
ATOM 1469 C CA . TYR A 1 182 ? -13.101 -5.992 17.944 1.00 89.69 182 TYR A CA 1
ATOM 1470 C C . TYR A 1 182 ? -14.593 -5.648 18.007 1.00 89.69 182 TYR A C 1
ATOM 1472 O O . TYR A 1 182 ? -15.199 -5.788 19.067 1.00 89.69 182 TYR A O 1
ATOM 1480 N N . ARG A 1 183 ? -15.203 -5.272 16.872 1.00 90.06 183 ARG A N 1
ATOM 1481 C CA . ARG A 1 183 ? -16.645 -4.993 16.786 1.00 90.06 183 ARG A CA 1
ATOM 1482 C C . ARG A 1 183 ? -17.470 -6.209 17.186 1.00 90.06 183 ARG A C 1
ATOM 1484 O O . ARG A 1 183 ? -18.403 -6.069 17.960 1.00 90.06 183 ARG A O 1
ATOM 1491 N N . GLY A 1 184 ? -17.088 -7.405 16.738 1.00 90.88 184 GLY A N 1
ATOM 1492 C CA . GLY A 1 184 ? -17.762 -8.645 17.115 1.00 90.88 184 GLY A CA 1
ATOM 1493 C C . GLY A 1 184 ? -17.781 -8.873 18.628 1.00 90.88 184 GLY A C 1
ATOM 1494 O O . GLY A 1 184 ? -18.833 -9.183 19.181 1.00 90.88 184 GLY A O 1
ATOM 1495 N N . ILE A 1 185 ? -16.651 -8.678 19.316 1.00 91.12 185 ILE A N 1
ATOM 1496 C CA . ILE A 1 185 ? -16.566 -8.801 20.783 1.00 91.12 185 ILE A CA 1
ATOM 1497 C C . ILE A 1 185 ? -17.371 -7.691 21.470 1.00 91.12 185 ILE A C 1
ATOM 1499 O O . ILE A 1 185 ? -18.132 -7.967 22.393 1.00 91.12 185 ILE A O 1
ATOM 1503 N N . PHE A 1 186 ? -17.217 -6.448 21.015 1.00 91.81 186 PHE A N 1
ATOM 1504 C CA . PHE A 1 186 ? -17.891 -5.284 21.588 1.00 91.81 186 PHE A CA 1
ATOM 1505 C C . PHE A 1 186 ? -19.420 -5.402 21.483 1.00 91.81 186 PHE A C 1
ATOM 1507 O O . PHE A 1 186 ? -20.125 -5.194 22.472 1.00 91.81 186 PHE A O 1
ATOM 1514 N N . ASP A 1 187 ? -19.922 -5.821 20.319 1.00 91.94 187 ASP A N 1
ATOM 1515 C CA . ASP A 1 187 ? -21.352 -5.905 20.014 1.00 91.94 187 ASP A CA 1
ATOM 1516 C C . ASP A 1 187 ? -22.038 -7.132 20.631 1.00 91.94 187 ASP A C 1
ATOM 1518 O O . ASP A 1 187 ? -23.236 -7.085 20.919 1.00 91.94 187 ASP A O 1
ATOM 1522 N N . SER A 1 188 ? -21.299 -8.230 20.833 1.00 91.06 188 SER A N 1
ATOM 1523 C CA . SER A 1 188 ? -21.831 -9.481 21.400 1.00 91.06 188 SER A CA 1
ATOM 1524 C C . SER A 1 188 ? -21.695 -9.596 22.920 1.00 91.06 188 SER A C 1
ATOM 1526 O O . SER A 1 188 ? -22.205 -10.556 23.500 1.00 91.06 188 SER A O 1
ATOM 1528 N N . ALA A 1 189 ? -21.034 -8.640 23.579 1.00 93.56 189 ALA A N 1
ATOM 1529 C CA . ALA A 1 189 ? -20.862 -8.657 25.026 1.00 93.56 189 ALA A CA 1
ATOM 1530 C C . ALA A 1 189 ? -22.210 -8.593 25.771 1.00 93.56 189 ALA A C 1
ATOM 1532 O O . ALA A 1 189 ? -23.070 -7.763 25.482 1.00 93.56 189 ALA A O 1
ATOM 1533 N N . THR A 1 190 ? -22.373 -9.468 26.768 1.00 91.81 190 THR A N 1
ATOM 1534 C CA . THR A 1 190 ? -23.562 -9.516 27.642 1.00 91.81 190 THR A CA 1
ATOM 1535 C C . THR A 1 190 ? -23.576 -8.396 28.683 1.00 91.81 190 THR A C 1
ATOM 1537 O O . THR A 1 190 ? -24.641 -8.004 29.164 1.00 91.81 190 THR A O 1
ATOM 1540 N N . ASP A 1 191 ? -22.397 -7.876 29.022 1.00 95.31 191 ASP A N 1
ATOM 1541 C CA . ASP A 1 191 ? -22.244 -6.711 29.884 1.00 95.31 191 ASP A CA 1
ATOM 1542 C C . ASP A 1 191 ? -22.297 -5.424 29.047 1.00 95.31 191 ASP A C 1
ATOM 1544 O O . ASP A 1 191 ? -21.937 -5.393 27.864 1.00 95.31 191 ASP A O 1
ATOM 1548 N N . SER A 1 192 ? -22.749 -4.342 29.671 1.00 96.62 192 SER A N 1
ATOM 1549 C CA . SER A 1 192 ? -22.794 -3.026 29.043 1.00 96.62 192 SER A CA 1
ATOM 1550 C C . SER A 1 192 ? -21.412 -2.393 29.064 1.00 96.62 192 SER A C 1
ATOM 1552 O O . SER A 1 192 ? -20.801 -2.277 30.126 1.00 96.62 192 SER A O 1
ATOM 1554 N N . PHE A 1 193 ? -20.932 -1.952 27.905 1.00 96.75 193 PHE A N 1
ATOM 1555 C CA . PHE A 1 193 ? -19.687 -1.199 27.784 1.00 96.75 193 PHE A CA 1
ATOM 1556 C C . PHE A 1 193 ? -20.003 0.258 27.487 1.00 96.75 193 PHE A C 1
ATOM 1558 O O . PHE A 1 193 ? -20.699 0.555 26.514 1.00 96.75 193 PHE A O 1
ATOM 1565 N N . LEU A 1 194 ? -19.490 1.153 28.328 1.00 96.56 194 LEU A N 1
ATOM 1566 C CA . LEU A 1 194 ? -19.565 2.596 28.139 1.00 96.56 194 LEU A CA 1
ATOM 1567 C C . LEU A 1 194 ? -18.155 3.172 28.222 1.00 96.56 194 LEU A C 1
ATOM 1569 O O . LEU A 1 194 ? -17.419 2.895 29.168 1.00 96.56 194 LEU A O 1
ATOM 1573 N N . ILE A 1 195 ? -17.776 3.972 27.234 1.00 96.50 195 ILE A N 1
ATOM 1574 C CA . ILE A 1 195 ? -16.520 4.718 27.228 1.00 96.50 195 ILE A CA 1
ATOM 1575 C C . ILE A 1 195 ? -16.844 6.169 27.545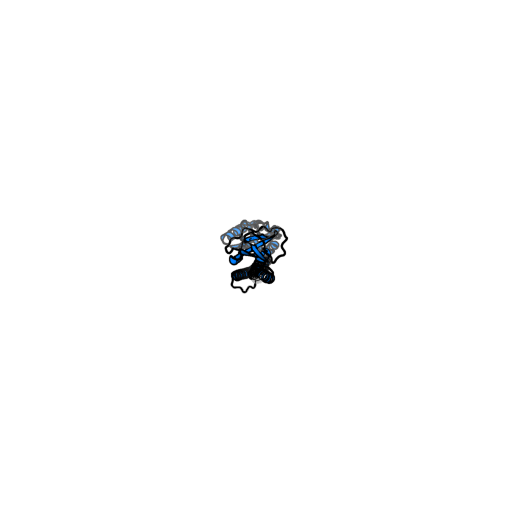 1.00 96.50 195 ILE A C 1
ATOM 1577 O O . ILE A 1 195 ? -17.662 6.779 26.858 1.00 96.50 195 ILE A O 1
ATOM 1581 N N . PHE A 1 196 ? -16.175 6.721 28.549 1.00 96.88 196 PHE A N 1
ATOM 1582 C CA . PHE A 1 196 ? -16.301 8.113 28.950 1.00 96.88 196 PHE A CA 1
ATOM 1583 C C . PHE A 1 196 ? -15.029 8.897 28.644 1.00 96.88 196 PHE A C 1
ATOM 1585 O O . PHE A 1 196 ? -13.915 8.370 28.750 1.00 96.88 196 PHE A O 1
ATOM 1592 N N . ASP A 1 197 ? -15.187 10.174 28.310 1.00 95.31 197 ASP A N 1
ATOM 1593 C CA . ASP A 1 197 ? -14.088 11.131 28.414 1.00 95.31 197 ASP A CA 1
ATOM 1594 C C . ASP A 1 197 ? -13.752 11.415 29.894 1.00 95.31 197 ASP A C 1
ATOM 1596 O O . ASP A 1 197 ? -14.372 10.891 30.825 1.00 95.31 197 ASP A O 1
ATOM 1600 N N . PHE A 1 198 ? -12.727 12.232 30.136 1.00 92.69 198 PHE A N 1
ATOM 1601 C CA . PHE A 1 198 ? -12.306 12.572 31.499 1.00 92.69 198 PHE A CA 1
ATOM 1602 C C . PHE A 1 198 ? -13.258 13.523 32.233 1.00 92.69 198 PHE A C 1
ATOM 1604 O O . PHE A 1 198 ? -13.205 13.581 33.464 1.00 92.69 198 PHE A O 1
ATOM 1611 N N . ASP A 1 199 ? -14.149 14.202 31.513 1.00 92.50 199 ASP A N 1
ATOM 1612 C CA . ASP A 1 199 ? -15.203 15.030 32.101 1.00 92.50 199 ASP A CA 1
ATOM 1613 C C . ASP A 1 199 ? -16.400 14.168 32.556 1.00 92.50 199 ASP A C 1
ATOM 1615 O O . ASP A 1 199 ? -17.145 14.539 33.471 1.00 92.50 199 ASP A O 1
ATOM 1619 N N . GLY A 1 200 ? -16.514 12.952 32.013 1.00 94.31 200 GLY A N 1
ATOM 1620 C CA . GLY A 1 200 ? -17.546 11.970 32.325 1.00 94.31 200 GLY A CA 1
ATOM 1621 C C . GLY A 1 200 ? -18.697 11.955 31.322 1.00 94.31 200 GLY A C 1
ATOM 1622 O O . GLY A 1 200 ? -19.782 11.489 31.677 1.00 94.31 200 GLY A O 1
ATOM 1623 N N . ASN A 1 201 ? -18.496 12.475 30.110 1.00 96.94 201 ASN A N 1
ATOM 1624 C CA . ASN A 1 201 ? -19.455 12.375 29.009 1.00 96.94 201 ASN A CA 1
ATOM 1625 C C . ASN A 1 201 ? -19.267 11.054 28.269 1.00 96.94 201 ASN A C 1
ATOM 1627 O O . ASN A 1 201 ? -18.140 10.580 28.111 1.00 96.94 201 ASN A O 1
ATOM 1631 N N . ILE A 1 202 ? -20.364 10.462 27.806 1.00 97.50 202 ILE A N 1
ATOM 1632 C CA . ILE A 1 202 ? -20.339 9.194 27.078 1.00 97.50 202 ILE A CA 1
ATOM 1633 C C . ILE A 1 202 ? -19.852 9.438 25.645 1.00 97.50 202 ILE A C 1
ATOM 1635 O O . ILE A 1 202 ? -20.438 10.210 24.895 1.00 97.50 202 ILE A O 1
ATOM 1639 N N . VAL A 1 203 ? -18.784 8.749 25.249 1.00 96.56 203 VAL A N 1
ATOM 1640 C CA . VAL A 1 203 ? -18.154 8.868 23.923 1.00 96.56 203 VAL A CA 1
ATOM 1641 C C . VAL A 1 203 ? -18.461 7.662 23.038 1.00 96.56 203 VAL A C 1
ATOM 1643 O O . VAL A 1 203 ? -18.481 7.784 21.815 1.00 96.56 203 VAL A O 1
ATOM 1646 N N . GLU A 1 204 ? -18.680 6.492 23.637 1.00 96.00 204 GLU A N 1
ATOM 1647 C CA . GLU A 1 204 ? -18.986 5.261 22.909 1.00 96.00 204 GLU A CA 1
ATOM 1648 C C . GLU A 1 204 ? -19.749 4.279 23.795 1.00 96.00 204 GLU A C 1
ATOM 1650 O O . GLU A 1 204 ? -19.495 4.204 24.999 1.00 96.00 204 GLU A O 1
ATOM 1655 N N . VAL A 1 205 ? -20.648 3.497 23.196 1.00 96.62 205 VAL A N 1
ATOM 1656 C CA . VAL A 1 205 ? -21.452 2.493 23.905 1.00 96.62 205 VAL A CA 1
ATOM 1657 C C . VAL A 1 205 ? -21.682 1.261 23.044 1.00 96.62 205 VAL A C 1
ATOM 1659 O O . VAL A 1 205 ? -21.848 1.370 21.830 1.00 96.62 205 VAL A O 1
ATOM 1662 N N . ASN A 1 206 ? -21.738 0.083 23.663 1.00 97.00 206 ASN A N 1
ATOM 1663 C CA . ASN A 1 206 ? -22.133 -1.124 22.941 1.00 97.00 206 ASN A CA 1
ATOM 1664 C C . ASN A 1 206 ? -23.669 -1.259 22.828 1.00 97.00 206 ASN A C 1
ATOM 1666 O O . ASN A 1 206 ? -24.423 -0.603 23.559 1.00 97.00 206 ASN A O 1
ATOM 1670 N N . PRO A 1 207 ? -24.180 -2.128 21.934 1.00 97.12 207 PRO A N 1
ATOM 1671 C CA . PRO A 1 207 ? -25.617 -2.360 21.788 1.00 97.12 207 PRO A CA 1
ATOM 1672 C C . PRO A 1 207 ? -26.287 -2.838 23.081 1.00 97.12 207 PRO A C 1
ATOM 1674 O O . PRO A 1 207 ? -27.461 -2.548 23.317 1.00 97.12 207 PRO A O 1
ATOM 1677 N N . GLN A 1 208 ? -25.550 -3.558 23.928 1.00 97.50 208 GLN A N 1
ATOM 1678 C CA . GLN A 1 208 ? -26.054 -4.024 25.212 1.00 97.50 208 GLN A CA 1
ATOM 1679 C C . GLN A 1 208 ? -26.300 -2.874 26.194 1.00 97.50 208 GLN A C 1
ATOM 1681 O O . GLN A 1 208 ? -27.341 -2.870 26.846 1.00 97.50 208 GLN A O 1
ATOM 1686 N N . ALA A 1 209 ? -25.436 -1.856 26.229 1.00 97.12 209 ALA A N 1
ATOM 1687 C CA . ALA A 1 209 ? -25.671 -0.636 26.999 1.00 97.12 209 ALA A CA 1
ATOM 1688 C C . ALA A 1 209 ? -26.953 0.077 26.549 1.00 97.12 209 ALA A C 1
ATOM 1690 O O . ALA A 1 209 ? -27.778 0.443 27.382 1.00 97.12 209 ALA A O 1
ATOM 1691 N N . CYS A 1 210 ? -27.187 0.187 25.239 1.00 97.06 210 CYS A N 1
ATOM 1692 C CA . CYS A 1 210 ? -28.423 0.778 24.715 1.00 97.06 210 CYS A CA 1
ATOM 1693 C C . CYS A 1 210 ? -29.667 0.012 25.202 1.00 97.06 210 CYS A C 1
ATOM 1695 O O . CYS A 1 210 ? -30.623 0.612 25.695 1.00 97.06 210 CYS A O 1
ATOM 1697 N N . LYS A 1 211 ? -29.637 -1.327 25.126 1.00 96.06 211 LYS A N 1
ATOM 1698 C CA . LYS A 1 211 ? -30.727 -2.193 25.609 1.00 96.06 211 LYS A CA 1
ATOM 1699 C C . LYS A 1 211 ? -30.928 -2.085 27.119 1.00 96.06 211 LYS A C 1
ATOM 1701 O O . LYS A 1 211 ? -32.064 -2.001 27.570 1.00 96.06 211 LYS A O 1
ATOM 1706 N N . MET A 1 212 ? -29.840 -2.092 27.886 1.00 95.50 212 MET A N 1
ATOM 1707 C CA . MET A 1 212 ? -29.874 -2.027 29.343 1.00 95.50 212 MET A CA 1
ATOM 1708 C C . MET A 1 212 ? -30.425 -0.674 29.805 1.00 95.50 212 MET A C 1
ATOM 1710 O O . MET A 1 212 ? -31.386 -0.630 30.560 1.00 95.50 212 MET A O 1
ATOM 1714 N N . TYR A 1 213 ? -29.894 0.445 29.328 1.00 96.50 213 TYR A N 1
ATOM 1715 C CA . TYR A 1 213 ? -30.357 1.758 29.785 1.00 96.50 213 TYR A CA 1
ATOM 1716 C C . TYR A 1 213 ? -31.669 2.216 29.126 1.00 96.50 213 TYR A C 1
ATOM 1718 O O . TYR A 1 213 ? -32.306 3.146 29.619 1.00 96.50 213 TYR A O 1
ATOM 1726 N N . GLY A 1 214 ? -32.099 1.568 28.040 1.00 96.44 214 GLY A N 1
ATOM 1727 C CA . GLY A 1 214 ? -33.337 1.898 27.328 1.00 96.44 214 GLY A CA 1
ATOM 1728 C C . GLY A 1 214 ? -33.231 3.140 26.436 1.00 96.44 214 GLY A C 1
ATOM 1729 O O . GLY A 1 214 ? -34.253 3.684 26.016 1.00 96.44 214 GLY A O 1
ATOM 1730 N N . TYR A 1 215 ? -32.011 3.595 26.141 1.00 97.12 215 TYR A N 1
ATOM 1731 C CA . TYR A 1 215 ? -31.753 4.721 25.243 1.00 97.12 215 TYR A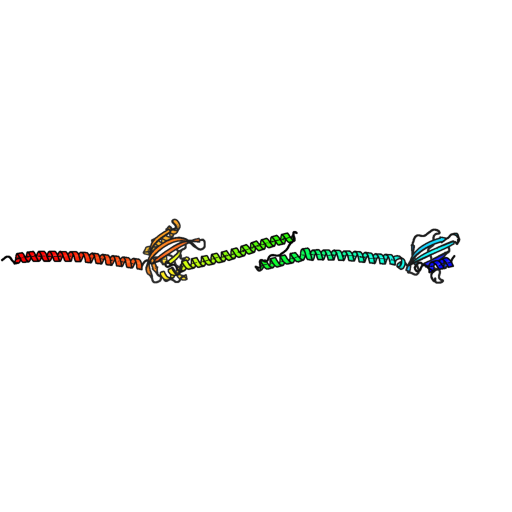 CA 1
ATOM 1732 C C . TYR A 1 215 ? -31.306 4.225 23.863 1.00 97.12 215 TYR A C 1
ATOM 1734 O O . TYR A 1 215 ? -30.542 3.258 23.775 1.00 97.12 215 TYR A O 1
ATOM 1742 N N . PRO A 1 216 ? -31.718 4.890 22.770 1.00 97.19 216 PRO A N 1
ATOM 1743 C CA . PRO A 1 216 ? -31.072 4.695 21.482 1.00 97.19 216 PRO A CA 1
ATOM 1744 C C . PRO A 1 216 ? -29.630 5.219 21.533 1.00 97.19 216 PRO A C 1
ATOM 1746 O O . PRO A 1 216 ? -29.324 6.161 22.266 1.00 97.19 216 PRO A O 1
ATOM 1749 N N . TYR A 1 217 ? -28.762 4.629 20.711 1.00 96.81 217 TYR A N 1
ATOM 1750 C CA . TYR A 1 217 ? -27.326 4.922 20.660 1.00 96.81 217 TYR A CA 1
ATOM 1751 C C . TYR A 1 217 ? -27.015 6.429 20.637 1.00 96.81 217 TYR A C 1
ATOM 1753 O O . TYR A 1 217 ? -26.288 6.929 21.489 1.00 96.81 217 TYR A O 1
ATOM 1761 N N . GLU A 1 218 ? -27.634 7.175 19.719 1.00 97.50 218 GLU A N 1
ATOM 1762 C CA . GLU A 1 218 ? -27.377 8.611 19.540 1.00 97.50 218 GLU A CA 1
ATOM 1763 C C . GLU A 1 218 ? -27.820 9.488 20.718 1.00 97.50 218 GLU A C 1
ATOM 1765 O O . GLU A 1 218 ? -27.301 10.591 20.887 1.00 97.50 218 GLU A O 1
ATOM 1770 N N . GLU A 1 219 ? -28.803 9.045 21.504 1.00 96.94 219 GLU A N 1
ATOM 1771 C CA . GLU A 1 219 ? -29.212 9.758 22.716 1.00 96.94 219 GLU A CA 1
ATOM 1772 C C . GLU A 1 219 ? -28.265 9.441 23.865 1.00 96.94 219 GLU A C 1
ATOM 1774 O O . GLU A 1 219 ? -27.862 10.355 24.574 1.00 96.94 219 GLU A O 1
ATOM 1779 N N . LEU A 1 220 ? -27.862 8.175 24.009 1.00 96.44 220 LEU A N 1
ATOM 1780 C CA . LEU A 1 220 ? -26.965 7.752 25.080 1.00 96.44 220 LEU A CA 1
ATOM 1781 C C . LEU A 1 220 ? -25.595 8.446 24.977 1.00 96.44 220 LEU A C 1
ATOM 1783 O O . LEU A 1 220 ? -25.042 8.838 25.996 1.00 96.44 220 LEU A O 1
ATOM 1787 N N . LEU A 1 221 ? -25.095 8.696 23.760 1.00 97.19 221 LEU A N 1
ATOM 1788 C CA . LEU A 1 221 ? -23.867 9.476 23.525 1.00 97.19 221 LEU A CA 1
ATOM 1789 C C . LEU A 1 221 ? -23.961 10.963 23.914 1.00 97.19 221 LEU A C 1
ATOM 1791 O O . LEU A 1 221 ? -22.948 11.656 23.940 1.00 97.19 221 LEU A O 1
ATOM 1795 N N . LYS A 1 222 ? -25.161 11.496 24.162 1.00 96.69 222 LYS A N 1
ATOM 1796 C CA . LYS A 1 222 ? -25.344 12.897 24.582 1.00 96.69 222 LYS A CA 1
ATOM 1797 C C . LYS A 1 222 ? -25.384 13.052 26.098 1.00 96.69 222 LYS A C 1
ATOM 1799 O O . LYS A 1 222 ? -25.433 14.185 26.567 1.00 96.69 222 LYS A O 1
ATOM 1804 N N . LEU A 1 223 ? -25.392 11.941 26.832 1.00 96.31 223 LEU A N 1
ATOM 1805 C CA . LEU A 1 223 ? -25.514 11.932 28.282 1.00 96.31 223 LEU A CA 1
ATOM 1806 C C . LEU A 1 223 ? -24.145 11.864 28.967 1.00 96.31 223 LEU A C 1
ATOM 1808 O O . LEU A 1 223 ? -23.151 11.370 28.424 1.00 96.31 223 LEU A O 1
ATOM 1812 N N . SER A 1 224 ? -24.122 12.320 30.212 1.00 96.44 224 SER A N 1
ATOM 1813 C CA . SER A 1 224 ? -23.045 12.082 31.167 1.00 96.44 224 SER A CA 1
ATOM 1814 C C . SER A 1 224 ? -23.352 10.878 32.056 1.00 96.44 224 SER A C 1
ATOM 1816 O O . SER A 1 224 ? -24.508 10.537 32.301 1.00 96.44 224 SER A O 1
ATOM 1818 N N . GLY A 1 225 ? -22.315 10.270 32.640 1.00 93.81 225 GLY A N 1
ATOM 1819 C CA . GLY A 1 225 ? -22.488 9.236 33.663 1.00 93.81 225 GLY A CA 1
ATOM 1820 C C . GLY A 1 225 ? -23.365 9.675 34.846 1.00 93.81 225 GLY A C 1
ATOM 1821 O O . GLY A 1 225 ? -24.069 8.848 35.412 1.00 93.81 225 GLY A O 1
ATOM 1822 N N . LYS A 1 226 ? -23.420 10.976 35.170 1.00 93.75 226 LYS A N 1
ATOM 1823 C CA . LYS A 1 226 ? -24.327 11.516 36.205 1.00 93.75 226 LYS A CA 1
ATOM 1824 C C . LYS A 1 226 ? -25.812 11.434 35.851 1.00 93.75 226 LYS A C 1
ATOM 1826 O O . LYS A 1 226 ? -26.644 11.528 36.734 1.00 93.75 226 LYS A O 1
ATOM 1831 N N . GLU A 1 227 ? -26.162 11.310 34.577 1.00 95.69 227 GLU A N 1
ATOM 1832 C CA . GLU A 1 227 ? -27.567 11.242 34.151 1.00 95.69 227 GLU A CA 1
ATOM 1833 C C . GLU A 1 227 ? -28.101 9.806 34.145 1.00 95.69 227 GLU A C 1
ATOM 1835 O O . GLU A 1 227 ? -29.306 9.590 34.042 1.00 95.69 227 GLU A O 1
ATOM 1840 N N . ILE A 1 228 ? -27.207 8.821 34.256 1.00 96.44 228 ILE A N 1
ATOM 1841 C CA . ILE A 1 228 ? -27.533 7.391 34.198 1.00 96.44 228 ILE A CA 1
ATOM 1842 C C . ILE A 1 228 ? -27.199 6.644 35.497 1.00 96.44 228 ILE A C 1
ATOM 1844 O O . ILE A 1 228 ? -27.522 5.463 35.629 1.00 96.44 228 ILE A O 1
ATOM 1848 N N . VAL A 1 229 ? -26.551 7.313 36.452 1.00 96.56 229 VAL A N 1
ATOM 1849 C CA . VAL A 1 229 ? -26.290 6.822 37.811 1.00 96.56 229 VAL A CA 1
ATOM 1850 C C . VAL A 1 229 ? -27.326 7.437 38.746 1.00 96.56 229 VAL A C 1
ATOM 1852 O O . VAL A 1 229 ? -27.710 8.589 38.573 1.00 96.56 229 VAL A O 1
ATOM 1855 N N . ASP A 1 230 ? -27.795 6.670 39.725 1.00 96.50 230 ASP A N 1
ATOM 1856 C CA . ASP A 1 230 ? -28.743 7.178 40.712 1.00 96.50 230 ASP A CA 1
ATOM 1857 C C . ASP A 1 230 ? -28.120 8.332 41.532 1.00 96.50 230 ASP A C 1
ATOM 1859 O O . ASP A 1 230 ? -26.936 8.250 41.889 1.00 96.50 230 ASP A O 1
ATOM 1863 N N . PRO A 1 231 ? -28.872 9.408 41.845 1.00 95.00 231 PRO A N 1
ATOM 1864 C CA . PRO A 1 231 ? -28.354 10.554 42.590 1.00 95.00 231 PRO A CA 1
ATOM 1865 C C . PRO A 1 231 ? -27.645 10.203 43.900 1.00 95.00 231 PRO A C 1
ATOM 1867 O O . PRO A 1 231 ? -26.623 10.823 44.218 1.00 95.00 231 PRO A O 1
ATOM 1870 N N . ASP A 1 232 ? -28.120 9.185 44.624 1.00 95.44 232 ASP A N 1
ATOM 1871 C CA . ASP A 1 232 ? -27.510 8.748 45.884 1.00 95.44 232 ASP A CA 1
ATOM 1872 C C . ASP A 1 232 ? -26.124 8.117 45.658 1.00 95.44 232 ASP A C 1
ATOM 1874 O O . ASP A 1 232 ? -25.262 8.131 46.540 1.00 95.44 232 ASP A O 1
ATOM 1878 N N . TYR A 1 233 ? -25.856 7.643 44.438 1.00 96.06 233 TYR A N 1
ATOM 1879 C CA . TYR A 1 233 ? -24.633 6.957 44.022 1.00 96.06 233 TYR A CA 1
ATOM 1880 C C . TYR A 1 233 ? -23.690 7.828 43.171 1.00 96.06 233 TYR A C 1
ATOM 1882 O O . TYR A 1 233 ? -22.613 7.373 42.778 1.00 96.06 233 TYR A O 1
ATOM 1890 N N . HIS A 1 234 ? -23.995 9.114 42.951 1.00 95.75 234 HIS A N 1
ATOM 1891 C CA . HIS A 1 234 ? -23.108 10.045 42.228 1.00 95.75 234 HIS A CA 1
ATOM 1892 C C . HIS A 1 234 ? -21.685 10.127 42.805 1.00 95.75 234 HIS A C 1
ATOM 1894 O O . HIS A 1 234 ? -20.720 10.355 42.070 1.00 95.75 234 HIS A O 1
ATOM 1900 N N . HIS A 1 235 ? -21.538 9.933 44.118 1.00 95.56 235 HIS A N 1
ATOM 1901 C CA . HIS A 1 235 ? -20.237 9.913 44.782 1.00 95.56 235 HIS A CA 1
ATOM 1902 C C . HIS A 1 235 ? -19.340 8.770 44.270 1.00 95.56 235 HIS A C 1
ATOM 1904 O O . HIS A 1 235 ? -18.134 8.982 44.111 1.00 95.56 235 HIS A O 1
ATOM 1910 N N . LEU A 1 236 ? -19.920 7.608 43.937 1.00 95.50 236 LEU A N 1
ATOM 1911 C CA . LEU A 1 236 ? -19.202 6.485 43.331 1.00 95.50 236 LEU A CA 1
ATOM 1912 C C . LEU A 1 236 ? -18.804 6.776 41.887 1.00 95.50 236 LEU A C 1
ATOM 1914 O O . LEU A 1 236 ? -17.716 6.389 41.482 1.00 95.50 236 LEU A O 1
ATOM 1918 N N . PHE A 1 237 ? -19.627 7.492 41.115 1.00 95.88 237 PHE A N 1
ATOM 1919 C CA . PHE A 1 237 ? -19.243 7.891 39.756 1.00 95.88 237 PHE A CA 1
ATOM 1920 C C . PHE A 1 237 ? -18.055 8.866 39.760 1.00 95.88 237 PHE A C 1
ATOM 1922 O O . PHE A 1 237 ? -17.118 8.738 38.971 1.00 95.88 237 PHE A O 1
ATOM 1929 N N . GLU A 1 238 ? -18.048 9.825 40.685 1.00 95.94 238 GLU A N 1
ATOM 1930 C CA . GLU A 1 238 ? -16.902 10.719 40.867 1.00 95.94 238 GLU A CA 1
ATOM 1931 C C . GLU A 1 238 ? -15.659 9.968 41.368 1.00 95.94 238 GLU A C 1
ATOM 1933 O O . GLU A 1 238 ? -14.541 10.300 40.971 1.00 95.94 238 GLU A O 1
ATOM 1938 N N . GLN A 1 239 ? -15.837 8.943 42.207 1.00 95.38 239 GLN A N 1
ATOM 1939 C CA . GLN A 1 239 ? -14.749 8.049 42.598 1.00 95.38 239 GLN A CA 1
ATOM 1940 C C . GLN A 1 239 ? -14.225 7.241 41.405 1.00 95.38 239 GLN A C 1
ATOM 1942 O O . GLN A 1 239 ? -13.024 7.248 41.179 1.00 95.38 239 GLN A O 1
ATOM 1947 N N . PHE A 1 240 ? -15.098 6.644 40.591 1.00 96.12 240 PHE A N 1
ATOM 1948 C CA . PHE A 1 240 ? -14.735 5.950 39.354 1.00 96.12 240 PHE A CA 1
ATOM 1949 C C . PHE A 1 240 ? -13.857 6.824 38.456 1.00 96.12 240 PHE A C 1
ATOM 1951 O O . PHE A 1 240 ? -12.783 6.388 38.043 1.00 96.12 240 PHE A O 1
ATOM 1958 N N . LYS A 1 241 ? -14.255 8.080 38.204 1.00 95.56 241 LYS A N 1
ATOM 1959 C CA . LYS A 1 241 ? -13.445 8.998 37.389 1.00 95.56 241 LYS A CA 1
ATOM 1960 C C . LYS A 1 241 ? -12.053 9.214 37.977 1.00 95.56 241 LYS A C 1
ATOM 1962 O O . LYS A 1 241 ? -11.072 9.154 37.242 1.00 95.56 241 LYS A O 1
ATOM 1967 N N . ARG A 1 242 ? -11.954 9.460 39.286 1.00 95.38 242 ARG A N 1
ATOM 1968 C CA . ARG A 1 242 ? -10.665 9.701 39.954 1.00 95.38 242 ARG A CA 1
ATOM 1969 C C . ARG A 1 242 ? -9.789 8.453 40.009 1.00 95.38 242 ARG A C 1
ATOM 1971 O O . ARG A 1 242 ? -8.611 8.533 39.664 1.00 95.38 242 ARG A O 1
ATOM 1978 N N . ASP A 1 243 ? -10.342 7.322 40.424 1.00 95.06 243 ASP A N 1
ATOM 1979 C CA . ASP A 1 243 ? -9.598 6.083 40.648 1.00 95.06 243 ASP A CA 1
ATOM 1980 C C . ASP A 1 243 ? -9.089 5.547 39.304 1.00 95.06 243 ASP A C 1
ATOM 1982 O O . ASP A 1 243 ? -7.889 5.364 39.122 1.00 95.06 243 ASP A O 1
ATOM 1986 N N . VAL A 1 244 ? -9.934 5.483 38.272 1.00 93.94 244 VAL A N 1
ATOM 1987 C CA . VAL A 1 244 ? -9.489 5.044 36.938 1.00 93.94 244 VAL A CA 1
ATOM 1988 C C . VAL A 1 244 ? -8.422 5.973 36.335 1.00 93.94 244 VAL A C 1
ATOM 1990 O O . VAL A 1 244 ? -7.525 5.510 35.628 1.00 93.94 244 VAL A O 1
ATOM 1993 N N . GLN A 1 245 ? -8.454 7.277 36.627 1.00 91.56 245 GLN A N 1
ATOM 1994 C CA . GLN A 1 245 ? -7.405 8.204 36.184 1.00 91.56 245 GLN A CA 1
ATOM 1995 C C . GLN A 1 245 ? -6.083 8.037 36.949 1.00 91.56 245 GLN A C 1
ATOM 1997 O O . GLN A 1 245 ? -5.021 8.262 36.361 1.00 91.56 245 GLN A O 1
ATOM 2002 N N . THR A 1 246 ? -6.135 7.667 38.231 1.00 91.25 246 THR A N 1
ATOM 2003 C CA . THR A 1 246 ? -4.972 7.654 39.136 1.00 91.25 246 THR A CA 1
ATOM 2004 C C . THR A 1 246 ? -4.380 6.262 39.344 1.00 91.25 246 THR A C 1
ATOM 2006 O O . THR A 1 246 ? -3.177 6.088 39.157 1.00 91.25 246 THR A O 1
ATOM 2009 N N . THR A 1 247 ? -5.200 5.274 39.700 1.00 89.38 247 THR A N 1
ATOM 2010 C CA . THR A 1 247 ? -4.803 3.879 39.947 1.00 89.38 247 THR A CA 1
ATOM 2011 C C . THR A 1 247 ? -4.954 3.007 38.702 1.00 89.38 247 THR A C 1
ATOM 2013 O O . THR A 1 247 ? -4.248 2.011 38.570 1.00 89.38 247 THR A O 1
ATOM 2016 N N . GLY A 1 248 ? -5.822 3.397 37.761 1.00 89.06 248 GLY A N 1
ATOM 2017 C CA . GLY A 1 248 ? -6.054 2.680 36.502 1.00 89.06 248 GLY A CA 1
ATOM 2018 C C . GLY A 1 248 ? -7.195 1.663 36.547 1.00 89.06 248 GLY A C 1
ATOM 2019 O O . GLY A 1 248 ? -7.600 1.181 35.486 1.00 89.06 248 GLY A O 1
ATOM 2020 N N . GLU A 1 249 ? -7.739 1.383 37.734 1.00 92.69 249 GLU A N 1
ATOM 2021 C CA . GLU A 1 249 ? -8.830 0.433 37.952 1.00 92.69 249 GLU A CA 1
ATOM 2022 C C . GLU A 1 249 ? -9.831 0.929 39.008 1.00 92.69 249 GLU A C 1
ATOM 2024 O O . GLU A 1 249 ? -9.483 1.664 39.931 1.00 92.69 249 GLU A O 1
ATOM 2029 N N . PHE A 1 250 ? -11.085 0.509 38.877 1.00 95.94 250 PHE A N 1
ATOM 2030 C CA . PHE A 1 250 ? -12.167 0.783 39.815 1.00 95.94 250 PHE A CA 1
ATOM 2031 C C . PHE A 1 250 ? -13.127 -0.402 39.857 1.00 95.94 250 PHE A C 1
ATOM 2033 O O . PHE A 1 250 ? -13.408 -1.027 38.832 1.00 95.94 250 PHE A O 1
ATOM 2040 N N . HIS A 1 251 ? -13.680 -0.688 41.030 1.00 96.88 251 HIS A N 1
ATOM 2041 C CA . HIS A 1 251 ? -14.704 -1.707 41.175 1.00 96.88 251 HIS A CA 1
ATOM 2042 C C . HIS A 1 251 ? -15.655 -1.369 42.323 1.00 96.88 251 HIS A C 1
ATOM 2044 O O . HIS A 1 251 ? -15.207 -1.175 43.452 1.00 96.88 251 HIS A O 1
ATOM 2050 N N . ALA A 1 252 ? -16.957 -1.310 42.041 1.00 96.12 252 ALA A N 1
ATOM 2051 C CA . ALA A 1 252 ? -17.984 -1.091 43.056 1.00 96.12 252 ALA A CA 1
ATOM 2052 C C . ALA A 1 252 ? -19.358 -1.598 42.599 1.00 96.12 252 ALA A C 1
ATOM 2054 O O . ALA A 1 252 ? -19.635 -1.705 41.402 1.00 96.12 252 ALA A O 1
ATOM 2055 N N . GLU A 1 253 ? -20.241 -1.856 43.561 1.00 95.88 253 GLU A N 1
ATOM 2056 C CA . GLU A 1 253 ? -21.676 -1.974 43.302 1.00 95.88 253 GLU A CA 1
ATOM 2057 C C . GLU A 1 253 ? -22.325 -0.582 43.324 1.00 95.88 253 GLU A C 1
ATOM 2059 O O . GLU A 1 253 ? -21.997 0.246 44.171 1.00 95.88 253 GLU A O 1
ATOM 2064 N N . SER A 1 254 ? -23.250 -0.326 42.402 1.00 95.50 254 SER A N 1
ATOM 2065 C CA . SER A 1 254 ? -23.949 0.953 42.235 1.00 95.50 254 SER A CA 1
ATOM 2066 C C . SER A 1 254 ? -25.414 0.726 41.867 1.00 95.50 254 SER A C 1
ATOM 2068 O O . SER A 1 254 ? -25.804 -0.374 41.465 1.00 95.50 254 SER A O 1
ATOM 2070 N N . VAL A 1 255 ? -26.228 1.773 41.948 1.00 96.31 255 VAL A N 1
ATOM 2071 C CA . VAL A 1 255 ? -27.579 1.796 41.383 1.00 96.31 255 VAL A CA 1
ATOM 2072 C C . VAL A 1 255 ? -27.598 2.775 40.218 1.00 96.31 255 VAL A C 1
ATOM 2074 O O . VAL A 1 255 ? -27.110 3.898 40.330 1.00 96.31 255 VAL A O 1
ATOM 2077 N N . ASN A 1 256 ? -28.138 2.323 39.091 1.00 96.88 256 ASN A N 1
ATOM 2078 C CA . ASN A 1 256 ? -28.243 3.109 37.868 1.00 96.88 256 ASN A CA 1
ATOM 2079 C C . ASN A 1 256 ? -29.710 3.323 37.493 1.00 96.88 256 ASN A C 1
ATOM 2081 O O . ASN A 1 256 ? -30.584 2.580 37.943 1.00 96.88 256 ASN A O 1
ATOM 2085 N N . VAL A 1 257 ? -29.967 4.329 36.657 1.00 96.81 257 VAL A N 1
ATOM 2086 C CA . VAL A 1 257 ? -31.311 4.766 36.257 1.00 96.81 257 VAL A CA 1
ATOM 2087 C C . VAL A 1 257 ? -31.494 4.547 34.755 1.00 96.81 257 VAL A C 1
ATOM 2089 O O . VAL A 1 257 ? -30.647 4.930 33.946 1.00 96.81 257 VAL A O 1
ATOM 2092 N N . ARG A 1 258 ? -32.594 3.898 34.369 1.00 96.31 258 ARG A N 1
ATOM 2093 C CA . ARG A 1 258 ? -32.991 3.717 32.963 1.00 96.31 258 ARG A CA 1
ATOM 2094 C C . ARG A 1 258 ? -33.726 4.957 32.440 1.00 96.31 258 ARG A C 1
ATOM 2096 O O . ARG A 1 258 ? -34.146 5.817 33.208 1.00 96.31 258 ARG A O 1
ATOM 2103 N N . LYS A 1 259 ? -33.942 5.035 31.123 1.00 95.81 259 LYS A N 1
ATOM 2104 C CA . LYS A 1 259 ? -34.690 6.134 30.476 1.00 95.81 259 LYS A CA 1
ATOM 2105 C C . LYS A 1 259 ? -36.101 6.349 31.032 1.00 95.81 259 LYS A C 1
ATOM 2107 O O . LYS A 1 259 ? -36.586 7.474 31.062 1.00 95.81 259 LYS A O 1
ATOM 2112 N N . ASP A 1 260 ? -36.764 5.278 31.450 1.00 94.75 260 ASP A N 1
ATOM 2113 C CA . ASP A 1 260 ? -38.105 5.315 32.044 1.00 94.75 260 ASP A CA 1
ATOM 2114 C C . ASP A 1 260 ? -38.108 5.721 33.533 1.00 94.75 260 ASP A C 1
ATOM 2116 O O . ASP A 1 260 ? -39.174 5.805 34.142 1.00 94.75 260 ASP A O 1
ATOM 2120 N N . GLY A 1 261 ? -36.933 5.987 34.115 1.00 92.62 261 GLY A N 1
ATOM 2121 C CA . GLY A 1 261 ? -36.751 6.323 35.525 1.00 92.62 261 GLY A CA 1
ATOM 2122 C C . GLY A 1 261 ? -36.631 5.111 36.453 1.00 92.62 261 GLY A C 1
ATOM 2123 O O . GLY A 1 261 ? -36.419 5.295 37.650 1.00 92.62 261 GLY A O 1
ATOM 2124 N N . ALA A 1 262 ? -36.745 3.878 35.947 1.00 94.38 262 ALA A N 1
ATOM 2125 C CA . ALA A 1 262 ? -36.580 2.687 36.770 1.00 94.38 262 ALA A CA 1
ATOM 2126 C C . ALA A 1 262 ? -35.118 2.524 37.209 1.00 94.38 262 ALA A C 1
ATOM 2128 O O . ALA A 1 262 ? -34.193 2.608 36.395 1.00 94.38 262 ALA A O 1
ATOM 2129 N N . THR A 1 263 ? -34.911 2.235 38.492 1.00 95.31 263 THR A N 1
ATOM 2130 C CA . THR A 1 263 ? -33.586 1.946 39.040 1.00 95.31 263 THR A CA 1
ATOM 2131 C C . THR A 1 263 ? -33.258 0.458 38.949 1.00 95.31 263 THR A C 1
ATOM 2133 O O . THR A 1 263 ? -34.139 -0.406 38.989 1.00 95.31 263 THR A O 1
ATOM 2136 N N . PHE A 1 264 ? -31.975 0.137 38.801 1.00 95.69 264 PHE A N 1
ATOM 2137 C CA . PHE A 1 264 ? -31.495 -1.242 38.757 1.00 95.69 264 PHE A CA 1
ATOM 2138 C C . PHE A 1 264 ? -30.120 -1.376 39.406 1.00 95.69 264 PHE A C 1
ATOM 2140 O O . PHE A 1 264 ? -29.294 -0.462 39.363 1.00 95.69 264 PHE A O 1
ATOM 2147 N N . ASN A 1 265 ? -29.889 -2.530 40.035 1.00 96.06 265 ASN A N 1
ATOM 2148 C CA . ASN A 1 265 ? -28.638 -2.811 40.725 1.00 96.06 265 ASN A CA 1
ATOM 2149 C C . ASN A 1 265 ? -27.559 -3.167 39.710 1.00 96.06 265 ASN A C 1
ATOM 2151 O O . ASN A 1 265 ? -27.759 -4.020 38.845 1.00 96.06 265 ASN A O 1
ATOM 2155 N N . T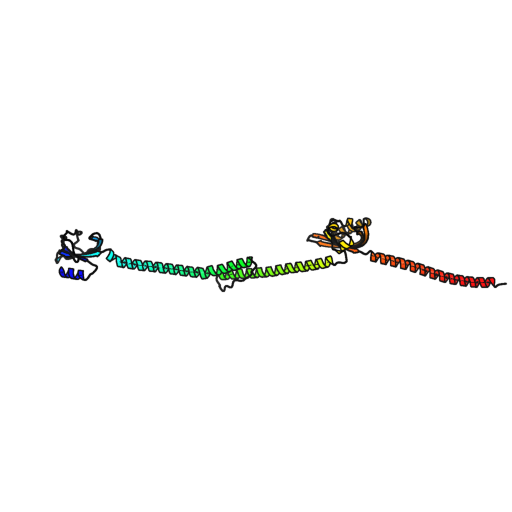HR A 1 266 ? -26.389 -2.563 39.858 1.00 96.69 266 THR A N 1
ATOM 2156 C CA . THR A 1 266 ? -25.270 -2.741 38.939 1.00 96.69 266 THR A CA 1
ATOM 2157 C C . THR A 1 266 ? -23.978 -3.060 39.662 1.00 96.69 266 THR A C 1
ATOM 2159 O O . THR A 1 266 ? -23.719 -2.582 40.761 1.00 96.69 266 THR A O 1
ATOM 2162 N N . GLU A 1 267 ? -23.156 -3.874 39.018 1.00 97.25 267 GLU A N 1
ATOM 2163 C CA . GLU A 1 267 ? -21.752 -4.056 39.357 1.00 97.25 267 GLU A CA 1
ATOM 2164 C C . GLU A 1 267 ? -20.932 -3.346 38.277 1.00 97.25 267 GLU A C 1
ATOM 2166 O O . GLU A 1 267 ? -21.088 -3.636 37.088 1.00 97.25 267 GLU A O 1
ATOM 2171 N N . VAL A 1 268 ? -20.090 -2.397 38.682 1.00 97.12 268 VAL A N 1
ATOM 2172 C CA . VAL A 1 268 ? -19.275 -1.587 37.775 1.00 97.12 268 VAL A CA 1
ATOM 2173 C C . VAL A 1 268 ? -17.813 -1.977 37.936 1.00 97.12 268 VAL A C 1
ATOM 2175 O O . VAL A 1 268 ? -17.279 -2.021 39.048 1.00 97.12 268 VAL A O 1
ATOM 2178 N N . LYS A 1 269 ? -17.154 -2.249 36.811 1.00 97.50 269 LYS A N 1
ATOM 2179 C CA . LYS A 1 269 ? -15.698 -2.377 36.704 1.00 97.50 269 LYS A CA 1
ATOM 2180 C C . LYS A 1 269 ? -15.182 -1.317 35.752 1.00 97.50 269 LYS A C 1
ATOM 2182 O O . LYS A 1 269 ? -15.658 -1.210 34.627 1.00 97.50 269 LYS A O 1
ATOM 2187 N N . GLY A 1 270 ? -14.245 -0.515 36.224 1.00 96.50 270 GLY A N 1
ATOM 2188 C CA . GLY A 1 270 ? -13.703 0.623 35.509 1.00 96.50 270 GLY A CA 1
ATOM 2189 C C . GLY A 1 270 ? -12.233 0.439 35.207 1.00 96.50 270 GLY A C 1
ATOM 2190 O O . GLY A 1 270 ? -11.481 0.198 36.139 1.00 96.50 270 GLY A O 1
ATOM 2191 N N . ASN A 1 271 ? -11.815 0.611 33.955 1.00 96.00 271 ASN A N 1
ATOM 2192 C CA . ASN A 1 271 ? -10.408 0.534 33.563 1.00 96.00 271 ASN A CA 1
ATOM 2193 C C . ASN A 1 271 ? -10.025 1.729 32.689 1.00 96.00 271 ASN A C 1
ATOM 2195 O O . ASN A 1 271 ? -10.836 2.240 31.911 1.00 96.00 271 ASN A O 1
ATOM 2199 N N . LYS A 1 272 ? -8.758 2.143 32.759 1.00 93.75 272 LYS A N 1
ATOM 2200 C CA . LYS A 1 272 ? -8.215 3.129 31.821 1.00 93.75 272 LYS A CA 1
ATOM 2201 C C . LYS A 1 272 ? -7.999 2.469 30.461 1.00 93.75 272 LYS A C 1
ATOM 2203 O O . LYS A 1 272 ? -7.406 1.395 30.381 1.00 93.75 272 LYS A O 1
ATOM 2208 N N . PHE A 1 273 ? -8.472 3.106 29.395 1.00 89.38 273 PHE A N 1
ATOM 2209 C CA . PHE A 1 273 ? -8.432 2.543 28.048 1.00 89.38 273 PHE A CA 1
ATOM 2210 C C . PHE A 1 273 ? -8.142 3.623 27.005 1.00 89.38 273 PHE A C 1
ATOM 2212 O O . PHE A 1 273 ? -8.719 4.706 27.056 1.00 89.38 273 PHE A O 1
ATOM 2219 N N . ASP A 1 274 ? -7.274 3.328 26.037 1.00 91.62 274 ASP A N 1
ATOM 2220 C CA . ASP A 1 274 ? -7.012 4.239 24.924 1.00 91.62 274 ASP A CA 1
ATOM 2221 C C . ASP A 1 274 ? -8.034 4.017 23.807 1.00 91.62 274 ASP A C 1
ATOM 2223 O O . ASP A 1 274 ? -8.027 2.999 23.114 1.00 91.62 274 ASP A O 1
ATOM 2227 N N . TYR A 1 275 ? -8.893 5.012 23.594 1.00 90.19 275 TYR A N 1
ATOM 2228 C CA . TYR A 1 275 ? -9.878 5.022 22.518 1.00 90.19 275 TYR A CA 1
ATOM 2229 C C . TYR A 1 275 ? -9.538 6.126 21.514 1.00 90.19 275 TYR A C 1
ATOM 2231 O O . TYR A 1 275 ? -9.356 7.289 21.878 1.00 90.19 275 TYR A O 1
ATOM 2239 N N . LYS A 1 276 ? -9.407 5.756 20.232 1.00 88.56 276 LYS A N 1
ATOM 2240 C CA . LYS A 1 276 ? -9.038 6.670 19.128 1.00 88.56 276 LYS A CA 1
ATOM 2241 C C . LYS A 1 276 ? -7.769 7.500 19.415 1.00 88.56 276 LYS A C 1
ATOM 2243 O O . LYS A 1 276 ? -7.693 8.678 19.070 1.00 88.56 276 LYS A O 1
ATOM 2248 N N . GLY A 1 277 ? -6.769 6.878 20.049 1.00 89.75 277 GLY A N 1
ATOM 2249 C CA . GLY A 1 277 ? -5.469 7.496 20.348 1.00 89.75 277 GLY A CA 1
ATOM 2250 C C . GLY A 1 277 ? -5.480 8.496 21.509 1.00 89.75 277 GLY A C 1
ATOM 2251 O O . GLY A 1 277 ? -4.527 9.258 21.656 1.00 89.75 277 GLY A O 1
ATOM 2252 N N . LYS A 1 278 ? -6.548 8.522 22.315 1.00 92.38 278 LYS A N 1
ATOM 2253 C CA . LYS A 1 278 ? -6.652 9.351 23.519 1.00 92.38 278 LYS A CA 1
ATOM 2254 C C . LYS A 1 278 ? -7.063 8.495 24.720 1.00 92.38 278 LYS A C 1
ATOM 2256 O O . LYS A 1 278 ? -7.888 7.591 24.552 1.00 92.38 278 LYS A O 1
ATOM 2261 N N . PRO A 1 279 ? -6.561 8.802 25.924 1.00 92.75 279 PRO A N 1
ATOM 2262 C CA . PRO A 1 279 ? -6.952 8.076 27.118 1.00 92.75 279 PRO A CA 1
ATOM 2263 C C . PRO A 1 279 ? -8.404 8.403 27.488 1.00 92.75 279 PRO A C 1
ATOM 2265 O O . PRO A 1 279 ? -8.808 9.564 27.491 1.00 92.75 279 PRO A O 1
ATOM 2268 N N . HIS A 1 280 ? -9.169 7.363 27.789 1.00 95.56 280 HIS A N 1
ATOM 2269 C CA . HIS A 1 280 ? -10.575 7.397 28.179 1.00 95.56 280 HIS A CA 1
ATOM 2270 C C . HIS A 1 280 ? -10.811 6.451 29.366 1.00 95.56 280 HIS A C 1
ATOM 2272 O O . HIS A 1 280 ? -9.921 5.699 29.784 1.00 95.56 280 HIS A O 1
ATOM 2278 N N . LEU A 1 281 ? -12.021 6.497 29.919 1.00 96.06 281 LEU A N 1
ATOM 2279 C CA . LEU A 1 281 ? -12.466 5.636 31.011 1.00 96.06 281 LEU A CA 1
ATOM 2280 C C . LEU A 1 281 ? -13.438 4.598 30.446 1.00 96.06 281 LEU A C 1
ATOM 2282 O O . LEU A 1 281 ? -14.496 4.963 29.944 1.00 96.06 281 LEU A O 1
ATOM 2286 N N . LEU A 1 282 ? -13.104 3.314 30.521 1.00 96.31 282 LEU A N 1
ATOM 2287 C CA . LEU A 1 282 ? -14.018 2.234 30.154 1.00 96.31 282 LEU A CA 1
ATOM 2288 C C . LEU A 1 282 ? -14.761 1.768 31.404 1.00 96.31 282 LEU A C 1
ATOM 2290 O O . LEU A 1 282 ? -14.122 1.332 32.357 1.00 96.31 282 LEU A O 1
ATOM 2294 N N . ALA A 1 283 ? -16.090 1.803 31.380 1.00 96.94 283 ALA A N 1
ATOM 2295 C CA . ALA A 1 283 ? -16.936 1.147 32.365 1.00 96.94 283 ALA A CA 1
ATOM 2296 C C . ALA A 1 283 ? -17.578 -0.106 31.761 1.00 96.94 283 ALA A C 1
ATOM 2298 O O . ALA A 1 283 ? -18.265 -0.047 30.740 1.00 96.94 283 ALA A O 1
ATOM 2299 N N . VAL A 1 284 ? -17.373 -1.232 32.435 1.00 97.19 284 VAL A N 1
ATOM 2300 C CA . VAL A 1 284 ? -18.088 -2.486 32.222 1.00 97.19 284 VAL A CA 1
ATOM 2301 C C . VAL A 1 284 ? -19.146 -2.599 33.308 1.00 97.19 284 VAL A C 1
ATOM 2303 O O . VAL A 1 284 ? -18.818 -2.644 34.494 1.00 97.19 284 VAL A O 1
ATOM 2306 N N . ILE A 1 285 ? -20.410 -2.609 32.902 1.00 97.31 285 ILE A N 1
ATOM 2307 C CA . ILE A 1 285 ? -21.560 -2.524 33.798 1.00 97.31 285 ILE A CA 1
ATOM 2308 C C . ILE A 1 285 ? -22.409 -3.775 33.626 1.00 97.31 285 ILE A C 1
ATOM 2310 O O . ILE A 1 285 ? -22.935 -4.051 32.544 1.00 97.31 285 ILE A O 1
ATOM 2314 N N . ARG A 1 286 ? -22.557 -4.526 34.714 1.00 96.88 286 ARG A N 1
ATOM 2315 C CA . ARG A 1 286 ? -23.382 -5.730 34.769 1.00 96.88 286 ARG A CA 1
ATOM 2316 C C . ARG A 1 286 ? -24.638 -5.463 35.583 1.00 96.88 286 ARG A C 1
ATOM 2318 O O . ARG A 1 286 ? -24.545 -4.994 36.714 1.00 96.88 286 ARG A O 1
ATOM 2325 N N . ASP A 1 287 ? -25.801 -5.799 35.032 1.00 95.62 287 ASP A N 1
ATOM 2326 C CA . ASP A 1 287 ? -27.054 -5.795 35.790 1.00 95.62 287 ASP A CA 1
ATOM 2327 C C . ASP A 1 287 ? -27.054 -6.986 36.760 1.00 95.62 287 ASP A C 1
ATOM 2329 O O . ASP A 1 287 ? -26.895 -8.140 36.360 1.00 95.62 287 ASP A O 1
ATOM 2333 N N . THR A 1 288 ? -27.185 -6.698 38.051 1.00 93.88 288 THR A N 1
ATOM 2334 C CA . THR A 1 288 ? -27.194 -7.694 39.133 1.00 93.88 288 THR A CA 1
ATOM 2335 C C . THR A 1 288 ? -28.539 -7.748 39.853 1.00 93.88 288 THR A C 1
ATOM 2337 O O . THR A 1 288 ? -28.653 -8.379 40.905 1.00 93.88 288 THR A O 1
ATOM 2340 N N . THR A 1 289 ? -29.574 -7.121 39.286 1.00 89.56 289 THR A N 1
ATOM 2341 C CA . THR A 1 289 ? -30.897 -7.001 39.908 1.00 89.56 289 THR A CA 1
ATOM 2342 C C . THR A 1 289 ? -31.514 -8.362 40.210 1.00 89.56 289 THR A C 1
ATOM 2344 O O . THR A 1 289 ? -31.935 -8.597 41.341 1.00 89.56 289 THR A O 1
ATOM 2347 N N . ASP A 1 290 ? -31.507 -9.287 39.249 1.00 88.38 290 ASP A N 1
ATOM 2348 C CA . ASP A 1 290 ? -32.075 -10.627 39.446 1.00 88.38 290 ASP A CA 1
ATOM 2349 C C . ASP A 1 290 ? -31.273 -11.451 40.459 1.00 88.38 290 ASP A C 1
ATOM 2351 O O . ASP A 1 290 ? -31.853 -12.160 41.282 1.00 88.38 290 ASP A O 1
ATOM 2355 N N . ARG A 1 291 ? -29.939 -11.297 40.466 1.00 89.44 291 ARG A N 1
ATOM 2356 C CA . ARG A 1 291 ? -29.058 -11.944 41.450 1.00 89.44 291 ARG A CA 1
ATOM 2357 C C . ARG A 1 291 ? -29.391 -11.481 42.868 1.00 89.44 291 ARG A C 1
ATOM 2359 O O . ARG A 1 291 ? -29.583 -12.324 43.738 1.00 89.44 291 ARG A O 1
ATOM 2366 N N . LYS A 1 292 ? -29.500 -10.165 43.087 1.00 86.88 292 LYS A N 1
ATOM 2367 C CA . LYS A 1 292 ? -29.836 -9.603 44.404 1.00 86.88 292 LYS A CA 1
ATOM 2368 C C . LYS A 1 292 ? -31.242 -9.993 44.853 1.00 86.88 292 LYS A C 1
ATOM 2370 O O . LYS A 1 292 ? -31.413 -10.386 45.998 1.00 86.88 292 LYS A O 1
ATOM 2375 N N . ARG A 1 293 ? -32.232 -9.984 43.953 1.00 86.12 293 ARG A N 1
ATOM 2376 C CA . ARG A 1 293 ? -33.598 -10.439 44.275 1.00 86.12 293 ARG A CA 1
ATOM 2377 C C . ARG A 1 293 ? -33.628 -11.899 44.726 1.00 86.12 293 ARG A C 1
ATOM 2379 O O . ARG A 1 293 ? -34.273 -12.206 45.723 1.00 86.12 293 ARG A O 1
ATOM 2386 N N . ALA A 1 294 ? -32.914 -12.781 44.026 1.00 86.88 294 ALA A N 1
ATOM 2387 C CA . ALA A 1 294 ? -32.833 -14.193 44.395 1.00 86.88 294 ALA A CA 1
ATOM 2388 C C . ALA A 1 294 ? -32.115 -14.406 45.740 1.00 86.88 294 ALA A C 1
ATOM 2390 O O . ALA A 1 294 ? -32.503 -15.273 46.524 1.00 86.88 294 ALA A O 1
ATOM 2391 N N . GLU A 1 295 ? -31.080 -13.613 46.022 1.00 89.69 295 GLU A N 1
ATOM 2392 C CA . GLU A 1 295 ? -30.354 -13.649 47.294 1.00 89.69 295 GLU A CA 1
ATOM 2393 C C . GLU A 1 295 ? -31.234 -13.172 48.460 1.00 89.69 295 GLU A C 1
ATOM 2395 O O . GLU A 1 295 ? -31.374 -13.887 49.451 1.00 89.69 295 GLU A O 1
ATOM 2400 N N . GLU A 1 296 ? -31.944 -12.054 48.296 1.00 89.19 296 GLU A N 1
ATOM 2401 C CA . GLU A 1 296 ? -32.905 -11.546 49.283 1.00 89.19 296 GLU A CA 1
ATOM 2402 C C . GLU A 1 296 ? -34.073 -12.516 49.531 1.00 89.19 296 GLU A C 1
ATOM 2404 O O . GLU A 1 296 ? -34.521 -12.691 50.668 1.00 89.19 296 GLU A O 1
ATOM 2409 N N . GLU A 1 297 ? -34.598 -13.156 48.482 1.00 90.62 297 GLU A N 1
ATOM 2410 C CA . GLU A 1 297 ? -35.662 -14.156 48.612 1.00 90.62 297 GLU A CA 1
ATOM 2411 C C . GLU A 1 297 ? -35.171 -15.388 49.379 1.00 90.62 297 GLU A C 1
ATOM 2413 O O . GLU A 1 297 ? -35.849 -15.866 50.294 1.00 90.62 297 GLU A O 1
ATOM 2418 N N . LYS A 1 298 ? -33.956 -15.857 49.075 1.00 91.31 298 LYS A N 1
ATOM 2419 C CA . LYS A 1 298 ? -33.312 -16.954 49.800 1.00 91.31 298 LYS A CA 1
ATOM 2420 C C . LYS A 1 298 ? -33.129 -16.615 51.279 1.00 91.31 298 LYS A C 1
ATOM 2422 O O . LYS A 1 298 ? -33.455 -17.448 52.125 1.00 91.31 298 LYS A O 1
ATOM 2427 N N . GLU A 1 299 ? -32.652 -15.417 51.606 1.00 91.62 299 GLU A N 1
ATOM 2428 C CA . GLU A 1 299 ? -32.491 -14.975 52.996 1.00 91.62 299 GLU A CA 1
ATOM 2429 C C . GLU A 1 299 ? -33.833 -14.906 53.736 1.00 91.62 299 GLU A C 1
ATOM 2431 O O . GLU A 1 299 ? -33.951 -15.388 54.867 1.00 91.62 299 GLU A O 1
ATOM 2436 N N . LYS A 1 300 ? -34.883 -14.386 53.085 1.00 91.25 300 LYS A N 1
ATOM 2437 C CA . LYS A 1 300 ? -36.244 -14.366 53.647 1.00 91.25 300 LYS A CA 1
ATOM 2438 C C . LYS A 1 300 ? -36.766 -15.775 53.920 1.00 91.25 300 LYS A C 1
ATOM 2440 O O . LYS A 1 300 ? -37.293 -16.020 55.008 1.00 91.25 300 LYS A O 1
ATOM 2445 N N . LEU A 1 301 ? -36.596 -16.703 52.979 1.00 92.44 301 LEU A N 1
ATOM 2446 C CA . LEU A 1 301 ? -36.998 -18.103 53.147 1.00 92.44 301 LEU A CA 1
ATOM 2447 C C . LEU A 1 301 ? -36.217 -18.784 54.279 1.00 92.44 301 LEU A C 1
ATOM 2449 O O . LEU A 1 301 ? -36.810 -19.475 55.107 1.00 92.44 301 LEU A O 1
ATOM 2453 N N . GLN A 1 302 ? -34.907 -18.545 54.381 1.00 92.69 302 GLN A N 1
ATOM 2454 C CA . GLN A 1 302 ? -34.090 -19.058 55.485 1.00 92.69 302 GLN A CA 1
ATOM 2455 C C . GLN A 1 302 ? -34.558 -18.515 56.841 1.00 92.69 302 GLN A C 1
ATOM 2457 O O . GLN A 1 302 ? -34.704 -19.285 57.793 1.00 92.69 302 GLN A O 1
ATOM 2462 N N . ALA A 1 303 ? -34.856 -17.218 56.931 1.00 91.25 303 ALA A N 1
ATOM 2463 C CA . ALA A 1 303 ? -35.384 -16.611 58.149 1.00 91.25 303 ALA A CA 1
ATOM 2464 C C . ALA A 1 303 ? -36.762 -17.184 58.538 1.00 91.25 303 ALA A C 1
ATOM 2466 O O . ALA A 1 303 ? -37.030 -17.401 59.724 1.00 91.25 303 ALA A O 1
ATOM 2467 N N . GLN A 1 304 ? -37.631 -17.466 57.562 1.00 92.38 304 GLN A N 1
ATOM 2468 C CA . GLN A 1 304 ? -38.926 -18.115 57.794 1.00 92.38 304 GLN A CA 1
ATOM 2469 C C . GLN A 1 304 ? -38.767 -19.561 58.284 1.00 92.38 304 GLN A C 1
ATOM 2471 O O . GLN A 1 304 ? -39.400 -19.935 59.273 1.00 92.38 304 GLN A O 1
ATOM 2476 N N . LEU A 1 305 ? -37.878 -20.346 57.666 1.00 92.69 305 LEU A N 1
ATOM 2477 C CA . LEU A 1 305 ? -37.577 -21.719 58.089 1.00 92.69 305 LEU A CA 1
ATOM 2478 C C . LEU A 1 305 ? -37.028 -21.769 59.518 1.00 92.69 305 LEU A C 1
ATOM 2480 O O . LEU A 1 305 ? -37.504 -22.562 60.328 1.00 92.69 305 LEU A O 1
ATOM 2484 N N . GLN A 1 306 ? -36.094 -20.880 59.868 1.00 92.50 306 GLN A N 1
ATOM 2485 C CA . GLN A 1 306 ? -35.562 -20.802 61.233 1.00 92.50 306 GLN A CA 1
ATOM 2486 C C . GLN A 1 306 ? -36.647 -20.466 62.268 1.00 92.50 306 GLN A C 1
ATOM 2488 O O . GLN A 1 306 ? -36.620 -20.987 63.385 1.00 92.50 306 GLN A O 1
ATOM 2493 N N . ARG A 1 307 ? -37.614 -19.603 61.923 1.00 89.75 307 ARG A N 1
ATOM 2494 C CA . ARG A 1 307 ? -38.760 -19.300 62.800 1.00 89.75 307 ARG A CA 1
ATOM 2495 C C . ARG A 1 307 ? -39.688 -20.506 62.957 1.00 89.75 307 ARG A C 1
ATOM 2497 O O . ARG A 1 307 ? -40.097 -20.790 64.080 1.00 89.75 307 ARG A O 1
ATOM 2504 N N . ALA A 1 308 ? -39.976 -21.224 61.871 1.00 88.56 308 ALA A N 1
ATOM 2505 C CA . ALA A 1 308 ? -40.806 -22.427 61.904 1.00 88.56 308 ALA A CA 1
ATOM 2506 C C . ALA A 1 308 ? -40.173 -23.539 62.761 1.00 88.56 308 ALA A C 1
ATOM 2508 O O . ALA A 1 308 ? -40.838 -24.069 63.647 1.00 88.56 308 ALA A O 1
ATOM 2509 N N . GLN A 1 309 ? -38.872 -23.807 62.589 1.00 89.44 309 GLN A N 1
ATOM 2510 C CA . GLN A 1 309 ? -38.128 -24.795 63.385 1.00 89.44 309 GLN A CA 1
ATOM 2511 C C . GLN A 1 309 ? -38.143 -24.471 64.886 1.00 89.44 309 GLN A C 1
ATOM 2513 O O . GLN A 1 309 ? -38.364 -25.349 65.716 1.00 89.44 309 GLN A O 1
ATOM 2518 N N . LYS A 1 310 ? -37.954 -23.197 65.262 1.00 87.19 310 LYS A N 1
ATOM 2519 C CA . LYS A 1 310 ? -38.054 -22.778 66.672 1.00 87.19 310 LYS A CA 1
ATOM 2520 C C . LYS A 1 310 ? -39.454 -23.014 67.244 1.00 87.19 310 LYS A C 1
ATOM 2522 O O . LYS A 1 310 ? -39.569 -23.446 68.388 1.00 87.19 310 LYS A O 1
ATOM 2527 N N . MET A 1 311 ? -40.503 -22.747 66.465 1.00 83.69 311 MET A N 1
ATOM 2528 C CA . MET A 1 311 ? -41.888 -22.961 66.893 1.00 83.69 311 MET A CA 1
ATOM 2529 C C . MET A 1 311 ? -42.227 -24.451 67.038 1.00 83.69 311 MET A C 1
ATOM 2531 O O . MET A 1 311 ? -42.932 -24.820 67.971 1.00 83.69 311 MET A O 1
ATOM 2535 N N . GLU A 1 312 ? -41.692 -25.312 66.172 1.00 88.44 312 GLU A N 1
ATOM 2536 C CA . GLU A 1 312 ? -41.819 -26.771 66.283 1.00 88.44 312 GLU A CA 1
ATOM 2537 C C . GLU A 1 312 ? -41.174 -27.302 67.575 1.00 88.44 312 GLU A C 1
ATOM 2539 O O . GLU A 1 312 ? -41.801 -28.051 68.327 1.00 88.44 312 GLU A O 1
ATOM 2544 N N . VAL A 1 313 ? -39.954 -26.853 67.895 1.00 86.38 313 VAL A N 1
ATOM 2545 C CA . VAL A 1 313 ? -39.272 -27.212 69.153 1.00 86.38 313 VAL A CA 1
ATOM 2546 C C . VAL A 1 313 ? -40.069 -26.736 70.372 1.00 86.38 313 VAL A C 1
ATOM 2548 O O . VAL A 1 313 ? -40.256 -27.493 71.322 1.00 86.38 313 VAL A O 1
ATOM 2551 N N . ILE A 1 314 ? -40.603 -25.511 70.346 1.00 85.00 314 ILE A N 1
ATOM 2552 C CA . ILE A 1 314 ? -41.481 -25.014 71.418 1.00 85.00 314 ILE A CA 1
ATOM 2553 C C . ILE A 1 314 ? -42.766 -25.851 71.506 1.00 85.00 314 ILE A C 1
ATOM 2555 O O . ILE A 1 314 ? -43.195 -26.186 72.606 1.00 85.00 314 ILE A O 1
ATOM 2559 N N . GLY A 1 315 ? -43.363 -26.224 70.372 1.00 84.31 315 GLY A N 1
ATOM 2560 C CA . GLY A 1 315 ? -44.570 -27.049 70.310 1.00 84.31 315 GLY A CA 1
ATOM 2561 C C . GLY A 1 315 ? -44.369 -28.448 70.897 1.00 84.31 315 GLY A C 1
ATOM 2562 O O . GLY A 1 315 ? -45.182 -28.894 71.704 1.00 84.31 315 GLY A O 1
ATOM 2563 N N . THR A 1 316 ? -43.267 -29.121 70.553 1.00 84.19 316 THR A N 1
ATOM 2564 C CA . THR A 1 316 ? -42.913 -30.438 71.118 1.00 84.19 316 THR A CA 1
ATOM 2565 C C . THR A 1 316 ? -42.641 -30.370 72.622 1.00 84.19 316 THR A C 1
ATOM 2567 O O . THR A 1 316 ? -43.152 -31.206 73.367 1.00 84.19 316 THR A O 1
ATOM 2570 N N . LEU A 1 317 ? -41.922 -29.345 73.097 1.00 83.69 317 LEU A N 1
ATOM 2571 C CA . LEU A 1 317 ? -41.699 -29.111 74.528 1.00 83.69 317 LEU A CA 1
ATOM 2572 C C . LEU A 1 317 ? -43.005 -28.816 75.272 1.00 83.69 317 LEU A C 1
ATOM 2574 O O . LEU A 1 317 ? -43.247 -29.401 76.322 1.00 83.69 317 LEU A O 1
ATOM 2578 N N . ALA A 1 318 ? -43.867 -27.952 74.732 1.00 78.94 318 ALA A N 1
ATOM 2579 C CA . ALA A 1 318 ? -45.163 -27.642 75.330 1.00 78.94 318 ALA A CA 1
ATOM 2580 C C . ALA A 1 318 ? -46.070 -28.879 75.394 1.00 78.94 318 ALA A C 1
ATOM 2582 O O . ALA A 1 318 ? -46.734 -29.090 76.405 1.00 78.94 318 ALA A O 1
ATOM 2583 N N . GLY A 1 319 ? -46.059 -29.722 74.355 1.00 83.94 319 GLY A N 1
ATOM 2584 C CA . GLY A 1 319 ? -46.758 -31.008 74.348 1.00 83.94 319 GLY A CA 1
ATOM 2585 C C . GLY A 1 319 ? -46.236 -31.969 75.419 1.00 83.94 319 GLY A C 1
AT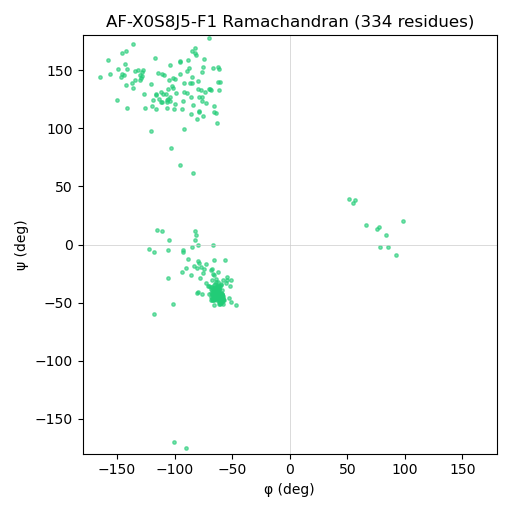OM 2586 O O . GLY A 1 319 ? -47.034 -32.553 76.149 1.00 83.94 319 GLY A O 1
ATOM 2587 N N . GLY A 1 320 ? -44.910 -32.080 75.567 1.00 81.56 320 GLY A N 1
ATOM 2588 C CA . GLY A 1 320 ? -44.279 -32.870 76.630 1.00 81.56 320 GLY A CA 1
ATOM 2589 C C . GLY A 1 320 ? -44.626 -32.360 78.033 1.00 81.56 320 GLY A C 1
ATOM 2590 O O . GLY A 1 320 ? -45.076 -33.128 78.876 1.00 81.56 320 GLY A O 1
ATOM 2591 N N . VAL A 1 321 ? -44.528 -31.047 78.261 1.00 81.12 321 VAL A N 1
ATOM 2592 C CA . VAL A 1 321 ? -44.882 -30.410 79.543 1.00 81.12 321 VAL A CA 1
ATOM 2593 C C . VAL A 1 321 ? -46.372 -30.559 79.857 1.00 81.12 321 VAL A C 1
ATOM 2595 O O . VAL A 1 321 ? -46.731 -30.816 81.003 1.00 81.12 321 VAL A O 1
ATOM 2598 N N . ALA A 1 322 ? -47.255 -30.427 78.864 1.00 79.50 322 ALA A N 1
ATOM 2599 C CA . ALA A 1 322 ? -48.692 -30.621 79.047 1.00 79.50 322 ALA A CA 1
ATOM 2600 C C . ALA A 1 322 ? -49.031 -32.075 79.404 1.00 79.50 322 ALA A C 1
ATOM 2602 O O . ALA A 1 322 ? -49.877 -32.313 80.265 1.00 79.50 322 ALA A O 1
ATOM 2603 N N . HIS A 1 323 ? -48.357 -33.040 78.775 1.00 80.88 323 HIS A N 1
ATOM 2604 C CA . HIS A 1 323 ? -48.485 -34.453 79.118 1.00 80.88 323 HIS A CA 1
ATOM 2605 C C . HIS A 1 323 ? -48.025 -34.726 80.560 1.00 80.88 323 HIS A C 1
ATOM 2607 O O . HIS A 1 323 ? -48.755 -35.354 81.326 1.00 80.88 323 HIS A O 1
ATOM 2613 N N . ASP A 1 324 ? -46.874 -34.189 80.967 1.00 81.94 324 ASP A N 1
ATOM 2614 C CA . ASP A 1 324 ? -46.351 -34.356 82.327 1.00 81.94 324 ASP A CA 1
ATOM 2615 C C . ASP A 1 324 ? -47.239 -33.679 83.384 1.00 81.94 324 ASP A C 1
ATOM 2617 O O . ASP A 1 324 ? -47.529 -34.271 84.426 1.00 81.94 324 ASP A O 1
ATOM 2621 N N . LEU A 1 325 ? -47.751 -32.476 83.103 1.00 78.12 325 LEU A N 1
ATOM 2622 C CA . LEU A 1 325 ? -48.721 -31.789 83.962 1.00 78.12 325 LEU A CA 1
ATOM 2623 C C . LEU A 1 325 ? -50.028 -32.572 84.091 1.00 78.12 325 LEU A C 1
ATOM 2625 O O . LEU A 1 325 ? -50.541 -32.706 85.201 1.00 78.12 325 LEU A O 1
ATOM 2629 N N . ASN A 1 326 ? -50.556 -33.110 82.989 1.00 78.81 326 ASN A N 1
ATOM 2630 C CA . ASN A 1 326 ? -51.760 -33.939 83.015 1.00 78.81 326 ASN A CA 1
ATOM 2631 C C . ASN A 1 326 ? -51.553 -35.213 83.837 1.00 78.81 326 ASN A C 1
ATOM 2633 O O . ASN A 1 326 ? -52.445 -35.588 84.594 1.00 78.81 326 ASN A O 1
ATOM 2637 N N . ASN A 1 327 ? -50.381 -35.845 83.752 1.00 82.56 327 ASN A N 1
ATOM 2638 C CA . ASN A 1 327 ? -50.061 -37.013 84.572 1.00 82.56 327 ASN A CA 1
ATOM 2639 C C . ASN A 1 327 ? -50.057 -36.676 86.072 1.00 82.56 327 ASN A C 1
ATOM 2641 O O . ASN A 1 327 ? -50.638 -37.412 86.870 1.00 82.56 327 ASN A O 1
ATOM 2645 N N . ILE A 1 328 ? -49.462 -35.542 86.464 1.00 83.19 328 ILE A N 1
ATOM 2646 C CA . ILE A 1 328 ? -49.441 -35.085 87.865 1.00 83.19 328 ILE A CA 1
ATOM 2647 C C . ILE A 1 328 ? -50.848 -34.710 88.349 1.00 83.19 328 ILE A C 1
ATOM 2649 O O . ILE A 1 328 ? -51.266 -35.135 89.426 1.00 83.19 328 ILE A O 1
ATOM 2653 N N . LEU A 1 329 ? -51.590 -33.930 87.557 1.00 74.69 329 LEU A N 1
ATOM 2654 C CA . LEU A 1 329 ? -52.956 -33.513 87.879 1.00 74.69 329 LEU A CA 1
ATOM 2655 C C . LEU A 1 329 ? -53.891 -34.713 88.004 1.00 74.69 329 LEU A C 1
ATOM 2657 O O . LEU A 1 329 ? -54.675 -34.770 88.945 1.00 74.69 329 LEU A O 1
ATOM 2661 N N . SER A 1 330 ? -53.776 -35.695 87.110 1.00 75.50 330 SER A N 1
ATOM 2662 C CA . SER A 1 330 ? -54.553 -36.929 87.201 1.00 75.50 330 SER A CA 1
ATOM 2663 C C . SER A 1 330 ? -54.236 -37.695 88.487 1.00 75.50 330 SER A C 1
ATOM 2665 O O . SER A 1 330 ? -55.154 -38.220 89.110 1.00 75.50 330 SER A O 1
ATOM 2667 N N . GLY A 1 331 ? -52.970 -37.711 88.922 1.00 74.94 331 GLY A N 1
ATOM 2668 C CA . GLY A 1 331 ? -52.570 -38.273 90.214 1.00 74.94 331 GLY A CA 1
ATOM 2669 C C . GLY A 1 331 ? -53.199 -37.541 91.406 1.00 74.94 331 GLY A C 1
ATOM 2670 O O . GLY A 1 331 ? -53.730 -38.185 92.308 1.00 74.94 331 GLY A O 1
ATOM 2671 N N . LEU A 1 332 ? -53.214 -36.205 91.383 1.00 69.81 332 LEU A N 1
ATOM 2672 C CA . LEU A 1 332 ? -53.825 -35.365 92.424 1.00 69.81 332 LEU A CA 1
ATOM 2673 C C . LEU A 1 332 ? -55.355 -35.492 92.491 1.00 69.81 332 LEU A C 1
ATOM 2675 O O . LEU A 1 332 ? -55.908 -35.544 93.582 1.00 69.81 332 LEU A O 1
ATOM 2679 N N . VAL A 1 333 ? -56.038 -35.568 91.346 1.00 69.75 333 VAL A N 1
ATOM 2680 C CA . VAL A 1 333 ? -57.506 -35.716 91.269 1.00 69.75 333 VAL A CA 1
ATOM 2681 C C . VAL A 1 333 ? -57.957 -37.138 91.637 1.00 69.75 333 VAL A C 1
ATOM 2683 O O . VAL A 1 333 ? -59.104 -37.341 92.023 1.00 69.75 333 VAL A O 1
ATOM 2686 N N . SER A 1 334 ? -57.060 -38.125 91.557 1.00 60.47 334 SER A N 1
ATOM 2687 C CA . SER A 1 334 ? -57.333 -39.519 91.936 1.00 60.47 334 SER A CA 1
ATOM 2688 C C . SER A 1 334 ? -57.149 -39.839 93.428 1.00 60.47 334 SER A C 1
ATOM 2690 O O . SER A 1 334 ? -57.407 -40.974 93.832 1.00 60.47 334 SER A O 1
ATOM 2692 N N . TYR A 1 335 ? -56.723 -38.872 94.249 1.00 53.66 335 TYR A N 1
ATOM 2693 C CA . TYR A 1 335 ? -56.660 -39.033 95.704 1.00 53.66 335 TYR A CA 1
ATOM 2694 C C . TYR A 1 335 ? -58.040 -38.730 96.333 1.00 53.66 335 TYR A C 1
ATOM 2696 O O . TYR A 1 335 ? -58.536 -37.620 96.137 1.00 53.66 335 TYR A O 1
ATOM 2704 N N . PRO A 1 336 ? -58.675 -39.691 97.037 1.00 57.19 336 PRO A N 1
ATOM 2705 C CA . PRO A 1 336 ? -59.991 -39.518 97.658 1.00 57.19 336 PRO A CA 1
ATOM 2706 C C . PRO A 1 336 ? -59.983 -38.639 98.914 1.00 57.19 336 PRO A C 1
ATOM 2708 O O . PRO A 1 336 ? -58.939 -38.589 99.610 1.00 57.19 336 PRO A O 1
#

Radius of gyration: 66.74 Å; Cα contacts (8 Å, |Δi|>4): 394; chains: 1; bounding box: 124×79×193 Å

Organism: NCBI:txid412755

InterPro domains:
  IPR000014 PAS domain [PF13426] (191-290)
  IPR000014 PAS domain [PS50112] (178-248)
  IPR000014 PAS domain [SM00091] (180-246)
  IPR000014 PAS domain [TIGR00229] (177-297)
  IPR000014 PAS domain [cd00130] (189-250)
  IPR003660 HAMP domain [PF00672] (119-162)
  IPR003660 HAMP domain [PS50885] (115-166)
  IPR003660 HAMP domain [SM00304] (115-166)
  IPR035965 PAS domain superfamily [SSF55785] (170-289)
  IPR050351 Bacteriophytochrome/Sensor protein kinase WalK/GraS-like [PTHR42878] (101-335)

Secondary structure (DSSP, 8-state):
-HHHHHHHHHH-TT-EEEEEETT--EEEESS---SS--------SSBPP-EEEEETTEEEEEEEEEETTTTEEEEEEEEHHHHHHHHHHHHHHHHHHHHHHHHHHHHHHHHHHIIIIIHHHHHHHHHHHHHHTT--PPP-----SHHHHHHHHHHHHHHHHHHHHHHHHHHHHHHHHHHHHHHHHHHH-SSEEEEE-TTSBEEEE-HHHHHHHT--HHHHTT-BHHHHB-GGGHHHHHHHHHHHHHTSEEEEEEEEE-TTS-EEEEEEEEEEEEETTEEEEEEEEEE-HHHHHHHHHHHHHHHHHHHHHHHHHHHHHHHHHHHHHHHHHHHHHT--

Foldseek 3Di:
DQVVLLVVQVVVPFKKKFKAAQVRDTPHTVDDDPPDRDDDDRDDQAWDDFDWDDDPNFIKTKTWHADVVVRIIIMMIGTPCVVCVVVVVVVVVVVVVVVVVVVVVVVVVVVCCCPVPVPLVVQLVVCVVCVVVVNLDQDDDPDPDPSVVVSVVSNVVSVVVVVVVVVVVVVVVVVVVVVVVVLVCQQPDCWKKFKAALVQQTCAIHPNVCVVQVHDGVVNNRDGPCQFFDPVCVVVVVVLSVCCVPVFKDWDWGWTAHPVRDIFIKTWIWGWDQDPNRIIIMITIDTCRVVVVVVVVVVVVVVVVVVVVVVVVVVVVVVVVVVVVVVVVVVVVPDD

Solvent-accessible surface area (backbone atoms only — not comparable to full-atom values): 18364 Å² total; per-residue (Å²): 105,74,68,53,54,40,53,54,28,68,74,36,91,69,42,43,37,36,33,26,36,87,88,62,47,75,80,45,58,58,60,95,71,73,94,63,88,70,86,71,79,90,76,68,86,50,78,57,68,82,43,82,46,72,58,96,88,40,54,26,38,34,41,40,41,50,40,81,91,78,49,33,33,45,34,37,35,30,46,41,67,71,67,41,44,63,57,54,51,51,48,51,52,52,53,53,52,54,51,50,51,52,52,51,52,53,50,50,51,50,50,48,46,44,64,74,47,50,53,58,50,57,50,52,53,54,36,54,55,32,43,77,76,69,42,75,61,73,74,93,68,99,51,91,50,74,68,26,50,52,46,52,55,49,38,53,49,41,52,54,51,50,52,50,50,53,50,52,52,51,50,54,49,51,52,51,52,51,51,52,51,50,49,50,54,52,55,67,36,89,48,20,38,38,30,22,46,90,90,36,41,31,74,45,69,25,62,37,29,28,64,69,36,63,37,58,67,80,58,48,47,73,36,38,56,75,76,39,34,30,79,94,38,44,66,55,55,56,42,40,56,50,34,19,74,72,75,36,49,35,74,50,76,46,44,30,34,27,73,88,65,52,73,45,39,30,41,39,40,32,34,55,40,75,55,96,90,39,80,28,39,34,37,42,40,36,84,39,45,68,61,51,52,54,50,54,50,50,51,53,52,50,54,49,50,55,53,50,54,53,49,50,54,51,48,54,50,51,52,53,51,50,52,53,51,48,54,52,50,52,56,61,72,68,57,132

Mean predicted aligned error: 14.99 Å

pLDDT: mean 87.44, std 9.51, range [53.66, 97.5]